Protein AF-A0A346M8Q1-F1 (afdb_monomer_lite)

Organism: Crossoptilon crossoptilon (NCBI:txid30408)

Sequence (273 aa):
QASFVGHPPGCAYPKLNFVEDSKVVLGDSKEGAFAYVHHLTLYDLEARGFVRPFCMAYISADEHKIMQQFQELSAEFSKASECLKTGNRKAFASELEKKLKDLDYTRTVLHNETEIQKKANDKGYYTTQAIEKANELASVEKSIIEHQDLLKQIRSYPYRKLKESDFHPYEPECALDQGGTGSAQDLAASDPAEPGEMHLYSRLPSYTPKLIKAKPAKCFDKKLKTLEELCDIYFFTQTLDQLHHIERTFRGDVCYLLTNQISRALLKQQNVT

Structure (mmCIF, N/CA/C/O backbone):
data_AF-A0A346M8Q1-F1
#
_entry.id   AF-A0A346M8Q1-F1
#
loop_
_atom_site.group_PDB
_atom_site.id
_atom_site.type_symbol
_atom_site.label_atom_id
_atom_site.label_alt_id
_atom_site.label_comp_id
_atom_site.label_asym_id
_atom_site.label_entity_id
_atom_site.label_seq_id
_atom_site.pdbx_PDB_ins_code
_atom_site.Cartn_x
_atom_site.Cartn_y
_atom_site.Cartn_z
_atom_site.occupancy
_atom_site.B_iso_or_equiv
_atom_site.auth_seq_id
_atom_site.auth_comp_id
_atom_site.auth_asym_id
_atom_site.auth_atom_id
_atom_site.pdbx_PDB_model_num
ATOM 1 N N . GLN A 1 1 ? -11.544 14.027 -4.123 1.00 29.22 1 GLN A N 1
ATOM 2 C CA . GLN A 1 1 ? -11.227 14.539 -5.474 1.00 29.22 1 GLN A CA 1
ATOM 3 C C . GLN A 1 1 ? -9.739 14.859 -5.498 1.00 29.22 1 GLN A C 1
ATOM 5 O O . GLN A 1 1 ? -9.321 15.751 -4.776 1.00 29.22 1 GLN A O 1
ATOM 10 N N . ALA A 1 2 ? -8.921 14.073 -6.203 1.00 28.52 2 ALA A N 1
ATOM 11 C CA . ALA A 1 2 ? -7.486 14.343 -6.291 1.00 28.52 2 ALA A CA 1
ATOM 12 C C . ALA A 1 2 ? -7.262 15.501 -7.274 1.00 28.52 2 ALA A C 1
ATOM 14 O O . ALA A 1 2 ? -7.575 15.378 -8.458 1.00 28.52 2 ALA A O 1
ATOM 15 N N . SER A 1 3 ? -6.791 16.640 -6.773 1.00 31.81 3 SER A N 1
ATOM 16 C CA . SER A 1 3 ? -6.420 17.793 -7.586 1.00 31.81 3 SER A CA 1
ATOM 17 C C . SER A 1 3 ? -5.050 17.551 -8.228 1.00 31.81 3 SER A C 1
ATOM 19 O O . SER A 1 3 ? -4.048 17.329 -7.551 1.00 31.81 3 SER A O 1
ATOM 21 N N . PHE A 1 4 ? -5.012 17.575 -9.559 1.00 39.78 4 PHE A N 1
ATOM 22 C CA . PHE A 1 4 ? -3.776 17.604 -10.337 1.00 39.78 4 PHE A CA 1
ATOM 23 C C . PHE A 1 4 ? -3.236 19.037 -10.329 1.00 39.78 4 PHE A C 1
ATOM 25 O O . PHE A 1 4 ? -3.801 19.912 -10.980 1.00 39.78 4 PHE A O 1
ATOM 32 N N . VAL A 1 5 ? -2.160 19.292 -9.585 1.00 42.62 5 VAL A N 1
ATOM 33 C CA . VAL A 1 5 ? -1.430 20.567 -9.646 1.00 42.62 5 VAL A CA 1
ATOM 34 C C . VAL A 1 5 ? -0.294 20.432 -10.666 1.00 42.62 5 VAL A C 1
ATOM 36 O O . VAL A 1 5 ? 0.433 19.437 -10.675 1.00 42.62 5 VAL A O 1
ATOM 39 N N . GLY A 1 6 ? -0.200 21.416 -11.565 1.00 37.59 6 GLY A N 1
ATOM 40 C CA . GLY A 1 6 ? 0.749 21.478 -12.679 1.00 37.59 6 GLY A CA 1
ATOM 41 C C . GLY A 1 6 ? 2.221 21.399 -12.263 1.00 37.59 6 GLY A C 1
ATOM 42 O O . GLY A 1 6 ? 2.591 21.664 -11.122 1.00 37.59 6 GLY A O 1
ATOM 43 N N . HIS A 1 7 ? 3.047 20.964 -13.214 1.00 47.75 7 HIS A N 1
ATOM 44 C CA . HIS A 1 7 ? 4.415 20.497 -12.996 1.00 47.75 7 HIS A CA 1
ATOM 45 C C . HIS A 1 7 ? 5.441 21.641 -13.067 1.00 47.75 7 HIS A C 1
ATOM 47 O O . HIS A 1 7 ? 5.336 22.486 -13.957 1.00 47.75 7 HIS A O 1
ATOM 53 N N . PRO A 1 8 ? 6.477 21.653 -12.211 1.00 39.75 8 PRO A N 1
ATOM 54 C CA . PRO A 1 8 ? 7.693 22.404 -12.489 1.00 39.75 8 PRO A CA 1
ATOM 55 C C . PRO A 1 8 ? 8.512 21.702 -13.595 1.00 39.75 8 PRO A C 1
ATOM 57 O O . PRO A 1 8 ? 8.529 20.468 -13.656 1.00 39.75 8 PRO A O 1
ATOM 60 N N . PRO A 1 9 ? 9.202 22.452 -14.474 1.00 37.69 9 PRO A N 1
ATOM 61 C CA . PRO A 1 9 ? 10.055 21.869 -15.505 1.00 37.69 9 PRO A CA 1
ATOM 62 C C . PRO A 1 9 ? 11.203 21.081 -14.853 1.00 37.69 9 PRO A C 1
ATOM 64 O O . PRO A 1 9 ? 11.975 21.638 -14.077 1.00 37.69 9 PRO A O 1
ATOM 67 N N . GLY A 1 10 ? 11.289 19.779 -15.151 1.00 49.78 10 GLY A N 1
ATOM 68 C CA . GLY A 1 10 ? 12.355 18.890 -14.667 1.00 49.78 10 GLY A CA 1
ATOM 69 C C . GLY A 1 10 ? 11.904 17.632 -13.913 1.00 49.78 10 GLY A C 1
ATOM 70 O O . GLY A 1 10 ? 12.760 16.830 -13.562 1.00 49.78 10 GLY A O 1
ATOM 71 N N . CYS A 1 11 ? 10.602 17.424 -13.675 1.00 46.19 11 CYS A N 1
ATOM 72 C CA . CYS A 1 11 ? 10.083 16.186 -13.075 1.00 46.19 11 CYS A CA 1
ATOM 73 C C . CYS A 1 11 ? 9.111 15.495 -14.040 1.00 46.19 11 CYS A C 1
ATOM 75 O O . CYS A 1 11 ? 8.110 16.089 -14.443 1.00 46.19 11 CYS A O 1
ATOM 77 N N . ALA A 1 12 ? 9.427 14.262 -14.446 1.00 55.94 12 ALA A N 1
ATOM 78 C CA . ALA A 1 12 ? 8.679 13.547 -15.484 1.00 55.94 12 ALA A CA 1
ATOM 79 C C . ALA A 1 12 ? 7.367 12.914 -14.972 1.00 55.94 12 ALA A C 1
ATOM 81 O O . ALA A 1 12 ? 6.505 12.578 -15.782 1.00 55.94 12 ALA A O 1
ATOM 82 N N . TYR A 1 13 ? 7.185 12.796 -13.647 1.00 55.25 13 TYR A N 1
ATOM 83 C CA . TYR A 1 13 ? 5.960 12.296 -13.008 1.00 55.25 13 TYR A CA 1
ATOM 84 C C . TYR A 1 13 ? 5.373 13.291 -11.997 1.00 55.25 13 TYR A C 1
ATOM 86 O O . TYR A 1 13 ? 6.129 13.969 -11.295 1.00 55.25 13 TYR A O 1
ATOM 94 N N . PRO A 1 14 ? 4.033 13.336 -11.832 1.00 60.72 14 PRO A N 1
ATOM 95 C CA . PRO A 1 14 ? 3.418 14.003 -10.693 1.00 60.72 14 PRO A CA 1
ATOM 96 C C . PRO A 1 14 ? 4.002 13.447 -9.393 1.00 60.72 14 PRO A C 1
ATOM 98 O O . PRO A 1 14 ? 4.104 12.231 -9.218 1.00 60.72 14 PRO A O 1
ATOM 101 N N . LYS A 1 15 ? 4.372 14.341 -8.474 1.00 67.19 15 LYS A N 1
ATOM 102 C CA . LYS A 1 15 ? 4.825 13.970 -7.133 1.00 67.19 15 LYS A CA 1
ATOM 103 C C . LYS A 1 15 ? 3.774 13.071 -6.476 1.00 67.19 15 LYS A C 1
ATOM 105 O O . LYS A 1 15 ? 2.602 13.446 -6.412 1.00 67.19 15 LYS A O 1
ATOM 110 N N . LEU A 1 16 ? 4.186 11.906 -5.978 1.00 69.06 16 LEU A N 1
ATOM 111 C CA . LEU A 1 16 ? 3.332 11.060 -5.158 1.00 69.06 16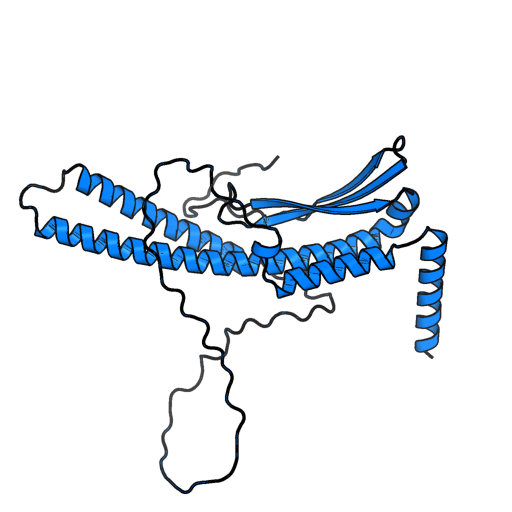 LEU A CA 1
ATOM 112 C C . LEU A 1 16 ? 2.896 11.862 -3.931 1.00 69.06 16 LEU A C 1
ATOM 114 O O . LEU A 1 16 ? 3.713 12.263 -3.098 1.00 69.06 16 LEU A O 1
ATOM 118 N N . ASN A 1 17 ? 1.592 12.098 -3.829 1.00 65.38 17 ASN A N 1
ATOM 119 C CA . ASN A 1 17 ? 1.003 12.665 -2.631 1.00 65.38 17 ASN A CA 1
ATOM 120 C C . ASN A 1 17 ? 0.828 11.535 -1.623 1.00 65.38 17 ASN A C 1
ATOM 122 O O . ASN A 1 17 ? -0.055 10.690 -1.761 1.00 65.38 17 ASN A O 1
ATOM 126 N N . PHE A 1 18 ? 1.691 11.521 -0.614 1.00 71.25 18 PHE A N 1
ATOM 127 C CA . PHE A 1 18 ? 1.527 10.664 0.551 1.00 71.25 18 PHE A CA 1
ATOM 128 C C . PHE A 1 18 ? 0.422 11.257 1.425 1.00 71.25 18 PHE A C 1
ATOM 130 O O . PHE A 1 18 ? 0.678 12.071 2.311 1.00 71.25 18 PHE A O 1
ATOM 137 N N . VAL A 1 19 ? -0.819 10.923 1.085 1.00 72.56 19 VAL A N 1
ATOM 138 C CA . VAL A 1 19 ? -2.010 11.370 1.807 1.00 72.56 19 VAL A CA 1
ATOM 139 C C . VAL A 1 19 ? -2.130 10.555 3.093 1.00 72.56 19 VAL A C 1
ATOM 141 O O . VAL A 1 19 ? -1.883 9.349 3.082 1.00 72.56 19 VAL A O 1
ATOM 144 N N . GLU A 1 20 ? -2.469 11.215 4.201 1.00 80.38 20 GLU A N 1
ATOM 145 C CA . GLU A 1 20 ? -2.800 10.505 5.436 1.00 80.38 20 GLU A CA 1
ATOM 146 C C . GLU A 1 20 ? -4.076 9.677 5.254 1.00 80.38 20 GLU A C 1
ATOM 148 O O . GLU A 1 20 ? -4.993 10.040 4.514 1.00 80.38 20 GLU A O 1
ATOM 153 N N . ASP A 1 21 ? -4.122 8.545 5.943 1.00 91.69 21 ASP A N 1
ATOM 154 C CA . ASP A 1 21 ? -5.255 7.638 5.869 1.00 91.69 21 ASP A CA 1
ATOM 155 C C . ASP A 1 21 ? -6.535 8.316 6.382 1.00 91.69 21 ASP A C 1
ATOM 157 O O . ASP A 1 21 ? -6.521 9.111 7.325 1.00 91.69 21 ASP A O 1
ATOM 161 N N . SER A 1 22 ? -7.668 7.995 5.758 1.00 94.25 22 SER A N 1
ATOM 162 C CA . SER A 1 22 ? -8.966 8.568 6.123 1.00 94.25 22 SER A CA 1
ATOM 163 C C . SER A 1 22 ? -9.743 7.607 7.012 1.00 94.25 22 SER A C 1
ATOM 165 O O . SER A 1 22 ? -9.949 6.444 6.663 1.00 94.25 22 SER A O 1
ATOM 167 N N . LYS A 1 23 ? -10.210 8.100 8.157 1.00 95.94 23 LYS A N 1
ATOM 168 C CA . LYS A 1 23 ? -10.900 7.306 9.178 1.00 95.94 23 LYS A CA 1
ATOM 169 C C . LYS A 1 23 ? -12.326 7.806 9.325 1.00 95.94 23 LYS A C 1
ATOM 171 O O . LYS A 1 23 ? -12.531 9.003 9.512 1.00 95.94 23 LYS A O 1
ATOM 176 N N . VAL A 1 24 ? -13.295 6.906 9.246 1.00 96.06 24 VAL A N 1
ATOM 177 C CA . VAL A 1 24 ? -14.718 7.242 9.366 1.00 96.06 24 VAL A CA 1
ATOM 178 C C . VAL A 1 24 ? -15.437 6.194 10.199 1.00 96.06 24 VAL A C 1
ATOM 180 O O . VAL A 1 24 ? -15.042 5.030 10.213 1.00 96.06 24 VAL A O 1
ATOM 183 N N . VAL A 1 25 ? -16.499 6.609 10.882 1.00 95.81 25 VAL A N 1
ATOM 184 C CA . VAL A 1 25 ? -17.465 5.688 11.480 1.00 95.81 25 VAL A CA 1
ATOM 185 C C . VAL A 1 25 ? -18.743 5.784 10.662 1.00 95.81 25 VAL A C 1
ATOM 187 O O . VAL A 1 25 ? -19.244 6.879 10.412 1.00 95.81 25 VAL A O 1
ATOM 190 N N . LEU A 1 26 ? -19.215 4.639 10.191 1.00 95.00 26 LEU A N 1
ATOM 191 C CA . LEU A 1 26 ? -20.438 4.477 9.419 1.00 95.00 26 LEU A CA 1
ATOM 192 C C . LEU A 1 26 ? -21.419 3.664 10.258 1.00 95.00 26 LEU A C 1
ATOM 194 O O . LEU A 1 26 ? -21.004 2.825 11.054 1.00 95.00 26 LEU A O 1
ATOM 198 N N . GLY A 1 27 ? -22.712 3.886 10.077 1.00 93.62 27 GLY A N 1
ATOM 199 C CA . GLY A 1 27 ? -23.727 3.134 10.795 1.00 93.62 27 GLY A CA 1
ATOM 200 C C . GLY A 1 27 ? -25.028 3.084 10.027 1.00 93.62 27 GLY A C 1
ATOM 201 O O . GLY A 1 27 ? -25.450 4.094 9.462 1.00 93.62 27 GLY A O 1
ATOM 202 N N . ASP A 1 28 ? -25.657 1.916 10.035 1.00 92.94 28 ASP A N 1
ATOM 203 C CA . ASP A 1 28 ? -27.051 1.748 9.660 1.00 92.94 28 ASP A CA 1
ATOM 204 C C . ASP A 1 28 ? -27.838 1.300 10.894 1.00 92.94 28 ASP A C 1
ATOM 206 O O . ASP A 1 28 ? -27.749 0.157 11.351 1.00 92.94 28 ASP A O 1
ATOM 210 N N . SER A 1 29 ? -28.618 2.228 11.449 1.00 87.44 29 SER A N 1
ATOM 211 C CA . SER A 1 29 ? -29.446 1.975 12.627 1.00 87.44 29 SER A CA 1
ATOM 212 C C . SER A 1 29 ? -30.598 1.008 12.354 1.00 87.44 29 SER A C 1
ATOM 214 O O . SER A 1 29 ? -31.104 0.403 13.297 1.00 87.44 29 SER A O 1
ATOM 216 N N . LYS A 1 30 ? -31.011 0.825 11.092 1.00 90.25 30 LYS A N 1
ATOM 217 C CA . LYS A 1 30 ? -32.046 -0.149 10.717 1.00 90.25 30 LYS A CA 1
ATOM 218 C C . LYS A 1 30 ? -31.490 -1.565 10.681 1.00 90.25 30 LYS A C 1
ATOM 220 O O . LYS A 1 30 ? -32.186 -2.493 11.077 1.00 90.25 30 LYS A O 1
ATOM 225 N N . GLU A 1 31 ? -30.255 -1.717 10.214 1.00 90.19 31 GLU A N 1
ATOM 226 C CA . GLU A 1 31 ? -29.560 -3.010 10.177 1.00 90.19 31 GLU A CA 1
ATOM 227 C C . GLU A 1 31 ? -28.866 -3.342 11.505 1.00 90.19 31 GLU A C 1
ATOM 229 O O . GLU A 1 31 ? -28.418 -4.470 11.703 1.00 90.19 31 GLU A O 1
ATOM 234 N N . GLY A 1 32 ? -28.795 -2.377 12.431 1.00 91.12 32 GLY A N 1
ATOM 235 C CA . GLY A 1 32 ? -28.097 -2.538 13.703 1.00 91.12 32 GLY A CA 1
ATOM 236 C C . GLY A 1 32 ? -26.612 -2.817 13.491 1.00 91.12 32 GLY A C 1
ATOM 237 O O . GLY A 1 32 ? -26.038 -3.627 14.211 1.00 91.12 32 GLY A O 1
ATOM 238 N N . ALA A 1 33 ? -26.009 -2.203 12.470 1.00 94.44 33 ALA A N 1
ATOM 239 C CA . ALA A 1 33 ? -24.633 -2.447 12.066 1.00 94.44 33 ALA A CA 1
ATOM 240 C C . ALA A 1 33 ? -23.855 -1.131 12.013 1.00 94.44 33 ALA A C 1
ATOM 242 O O . ALA A 1 33 ? -24.154 -0.235 11.224 1.00 94.44 33 ALA A O 1
ATOM 243 N N . PHE A 1 34 ? -22.819 -1.036 12.839 1.00 95.75 34 PHE A N 1
ATOM 244 C CA . PHE A 1 34 ? -21.929 0.113 12.933 1.00 95.75 34 PHE A CA 1
ATOM 245 C C . PHE A 1 34 ? -20.507 -0.329 12.610 1.00 95.75 34 PHE A C 1
ATOM 247 O O . PHE A 1 34 ? -20.062 -1.394 13.037 1.00 95.75 34 PHE A O 1
ATOM 254 N N . ALA A 1 35 ? -19.782 0.476 11.844 1.00 96.69 35 ALA A N 1
ATOM 255 C CA . ALA A 1 35 ? -18.464 0.140 11.343 1.00 96.69 35 ALA A CA 1
ATOM 256 C C . ALA A 1 35 ? -17.490 1.303 11.515 1.00 96.69 35 ALA A C 1
ATOM 258 O O . ALA A 1 35 ? -17.710 2.402 11.012 1.00 96.69 35 ALA A O 1
ATOM 259 N N . TYR A 1 36 ? -16.360 1.036 12.157 1.00 97.44 36 TYR A N 1
ATOM 260 C CA . TYR A 1 36 ? -15.170 1.863 12.014 1.00 97.44 36 TYR A CA 1
ATOM 261 C C . TYR A 1 36 ? -14.442 1.435 10.740 1.00 97.44 36 TYR A C 1
ATOM 263 O O . TYR A 1 36 ? -14.123 0.256 10.591 1.00 97.44 36 TYR A O 1
ATOM 271 N N . VAL A 1 37 ? -14.167 2.371 9.833 1.00 97.88 37 VAL A N 1
ATOM 272 C CA . VAL A 1 37 ? -13.494 2.107 8.556 1.00 97.88 37 VAL A CA 1
ATOM 273 C C . VAL A 1 37 ? -12.248 2.973 8.429 1.00 97.88 37 VAL A C 1
ATOM 275 O O . VAL A 1 37 ? -12.302 4.203 8.512 1.00 97.88 37 VAL A O 1
ATOM 278 N N . HIS A 1 38 ? -11.122 2.317 8.172 1.00 97.69 38 HIS A N 1
ATOM 279 C CA . HIS A 1 38 ? -9.824 2.934 7.952 1.00 97.69 38 HIS A CA 1
ATOM 280 C C . HIS A 1 38 ? -9.423 2.759 6.486 1.00 97.69 38 HIS A C 1
ATOM 282 O O . HIS A 1 38 ? -9.091 1.656 6.053 1.00 97.69 38 HIS A O 1
ATOM 288 N N . HIS A 1 39 ? -9.466 3.846 5.719 1.00 96.62 39 HIS A N 1
ATOM 289 C CA . HIS A 1 39 ? -9.100 3.879 4.307 1.00 96.62 39 HIS A CA 1
ATOM 290 C C . HIS A 1 39 ? -7.620 4.195 4.149 1.00 96.62 39 HIS A C 1
ATOM 292 O O . HIS A 1 39 ? -7.154 5.226 4.632 1.00 96.62 39 HIS A O 1
ATOM 298 N N . LEU A 1 40 ? -6.915 3.348 3.411 1.00 95.00 40 LEU A N 1
ATOM 299 C CA . LEU A 1 40 ? -5.497 3.485 3.120 1.00 95.00 40 LEU A CA 1
ATOM 300 C C . LEU A 1 40 ? -5.230 3.267 1.630 1.00 95.00 40 LEU A C 1
ATOM 302 O O . LEU A 1 40 ? -6.063 2.750 0.883 1.00 95.00 40 LEU A O 1
ATOM 306 N N . THR A 1 41 ? -4.044 3.666 1.192 1.00 93.88 41 THR A N 1
ATOM 307 C CA . THR A 1 41 ? -3.599 3.507 -0.192 1.00 93.88 41 THR A CA 1
ATOM 308 C C . THR A 1 41 ? -2.325 2.679 -0.250 1.00 93.88 41 THR A C 1
ATOM 310 O O . THR A 1 41 ? -1.379 2.952 0.486 1.00 93.88 41 THR A O 1
ATOM 313 N N . LEU A 1 42 ? -2.297 1.699 -1.156 1.00 94.50 42 LEU A N 1
ATOM 314 C CA . LEU A 1 42 ? -1.128 0.875 -1.459 1.00 94.50 42 LEU A CA 1
ATOM 315 C C . LEU A 1 42 ? -0.688 1.076 -2.913 1.00 94.50 42 LEU A C 1
ATOM 317 O O . LEU A 1 42 ? -1.490 1.457 -3.771 1.00 94.50 42 LEU A O 1
ATOM 321 N N . TYR A 1 43 ? 0.583 0.804 -3.189 1.00 93.62 43 TYR A N 1
ATOM 322 C CA . TYR A 1 43 ? 1.197 0.951 -4.501 1.00 93.62 43 TYR A CA 1
ATOM 323 C C . TYR A 1 43 ? 1.254 -0.368 -5.271 1.00 93.62 43 TYR A C 1
ATOM 325 O O . TYR A 1 43 ? 1.561 -1.419 -4.708 1.00 93.62 43 TYR A O 1
ATOM 333 N N . ASP A 1 44 ? 0.982 -0.303 -6.572 1.00 93.31 44 ASP A N 1
ATOM 334 C CA . ASP A 1 44 ? 0.970 -1.454 -7.478 1.00 93.31 44 ASP A CA 1
ATOM 335 C C . ASP A 1 44 ? 1.372 -1.012 -8.888 1.00 93.31 44 ASP A C 1
ATOM 337 O O . ASP A 1 44 ? 0.690 -0.180 -9.481 1.00 93.31 44 ASP A O 1
ATOM 341 N N . LEU A 1 45 ? 2.451 -1.574 -9.445 1.00 90.94 45 LEU A N 1
ATOM 342 C CA . LEU A 1 45 ? 2.934 -1.221 -10.788 1.00 90.94 45 LEU A CA 1
ATOM 343 C C . LEU A 1 45 ? 1.901 -1.472 -11.890 1.00 90.94 45 LEU A C 1
ATOM 345 O O . LEU A 1 45 ? 1.966 -0.831 -12.938 1.00 90.94 45 LEU A O 1
ATOM 349 N N . GLU A 1 46 ? 0.963 -2.390 -11.662 1.00 89.44 46 GLU A N 1
ATOM 350 C CA . GLU A 1 46 ? -0.062 -2.749 -12.639 1.00 89.44 46 GLU A CA 1
ATOM 351 C C . GLU A 1 46 ? -1.361 -1.956 -12.470 1.00 89.44 46 GLU A C 1
ATOM 353 O O . GLU A 1 46 ? -2.226 -1.975 -13.349 1.00 89.44 46 GLU A O 1
ATOM 358 N N . ALA A 1 47 ? -1.498 -1.203 -11.376 1.00 89.25 47 ALA A N 1
ATOM 359 C CA . ALA A 1 47 ? -2.641 -0.332 -11.169 1.00 89.25 47 ALA A CA 1
ATOM 360 C C . ALA A 1 47 ? -2.502 0.981 -11.942 1.00 89.25 47 ALA A C 1
ATOM 362 O O . ALA A 1 47 ? -1.422 1.558 -12.099 1.00 89.25 47 ALA A O 1
ATOM 363 N N . ARG A 1 48 ? -3.644 1.519 -12.375 1.00 85.38 48 ARG A N 1
ATOM 364 C CA . ARG A 1 48 ? -3.697 2.840 -13.001 1.00 85.38 48 ARG A CA 1
ATOM 365 C C . ARG A 1 48 ? -3.190 3.899 -12.018 1.00 85.38 48 ARG A C 1
ATOM 367 O O . ARG A 1 48 ? -3.758 4.073 -10.947 1.00 85.38 48 ARG A O 1
ATOM 374 N N . GLY A 1 49 ? -2.152 4.634 -12.414 1.00 85.44 49 GLY A N 1
ATOM 375 C CA . GLY A 1 49 ? -1.532 5.650 -11.557 1.00 85.44 49 GLY A CA 1
ATOM 376 C C . GLY A 1 49 ? -0.743 5.069 -10.381 1.00 85.44 49 GLY A C 1
ATOM 377 O O . GLY A 1 49 ? -0.477 5.792 -9.428 1.00 85.44 49 GLY A O 1
ATOM 378 N N . PHE A 1 50 ? -0.394 3.781 -10.443 1.00 90.06 50 PHE A N 1
ATOM 379 C CA . PHE A 1 50 ? 0.376 3.043 -9.442 1.00 90.06 50 PHE A CA 1
ATOM 380 C C . PHE A 1 50 ? -0.259 2.940 -8.056 1.00 90.06 50 PHE A C 1
ATOM 382 O O . PHE A 1 50 ? 0.428 2.606 -7.098 1.00 90.06 50 PHE A O 1
ATOM 389 N N . VAL A 1 51 ? -1.551 3.240 -7.932 1.00 91.06 51 VAL A N 1
ATOM 390 C CA . VAL A 1 51 ? -2.233 3.456 -6.654 1.00 91.06 51 VAL A CA 1
ATOM 391 C C . VAL A 1 51 ? -3.498 2.608 -6.580 1.00 91.06 51 VAL A C 1
ATOM 393 O O . VAL A 1 51 ? -4.295 2.577 -7.519 1.00 91.06 51 VAL A O 1
ATOM 396 N N . ARG A 1 52 ? -3.704 1.942 -5.439 1.00 92.50 52 ARG A N 1
ATOM 397 C CA . ARG A 1 52 ? -4.895 1.143 -5.133 1.00 92.50 52 ARG A CA 1
ATOM 398 C C . ARG A 1 52 ? -5.491 1.531 -3.777 1.00 92.50 52 ARG A C 1
ATOM 400 O O . ARG A 1 52 ? -4.768 1.493 -2.779 1.00 92.50 52 ARG A O 1
ATOM 407 N N . PRO A 1 53 ? -6.792 1.865 -3.718 1.00 93.81 53 PRO A N 1
ATOM 408 C CA . PRO A 1 53 ? -7.483 2.096 -2.458 1.00 93.81 53 PRO A CA 1
ATOM 409 C C . PRO A 1 53 ? -7.811 0.763 -1.776 1.00 93.81 53 PRO A C 1
ATOM 411 O O . PRO A 1 53 ? -8.315 -0.163 -2.413 1.00 93.81 53 PRO A O 1
ATOM 414 N N . PHE A 1 54 ? -7.556 0.691 -0.476 1.00 95.94 54 PHE A N 1
ATOM 415 C CA . PHE A 1 54 ? -7.935 -0.415 0.397 1.00 95.94 54 PHE A CA 1
ATOM 416 C C . PHE A 1 54 ? -8.592 0.132 1.663 1.00 95.94 54 PHE A C 1
ATOM 418 O O . PHE A 1 54 ? -8.428 1.302 2.017 1.00 95.94 54 PHE A O 1
ATOM 425 N N . CYS A 1 55 ? -9.325 -0.721 2.369 1.00 96.75 55 CYS A N 1
ATOM 426 C CA . CYS A 1 55 ? -9.831 -0.394 3.691 1.00 96.75 55 CYS A CA 1
ATOM 427 C C . CYS A 1 55 ? -9.733 -1.588 4.634 1.00 96.75 55 CYS A C 1
ATOM 429 O O .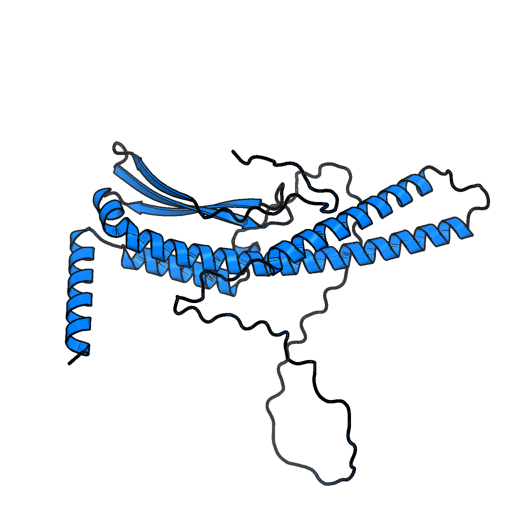 CYS A 1 55 ? -9.848 -2.740 4.217 1.00 96.75 55 CYS A O 1
ATOM 431 N N . MET A 1 56 ? -9.569 -1.286 5.916 1.00 97.00 56 MET A N 1
ATOM 432 C CA . MET A 1 56 ? -9.748 -2.229 7.014 1.00 97.00 56 MET A CA 1
ATOM 433 C C . MET A 1 56 ? -10.934 -1.739 7.842 1.00 97.00 56 MET A C 1
ATOM 435 O O . MET A 1 56 ? -11.077 -0.531 8.045 1.00 97.00 56 MET A O 1
ATOM 439 N N . ALA A 1 57 ? -11.787 -2.650 8.303 1.00 97.00 57 ALA A N 1
ATOM 440 C CA . ALA A 1 57 ? -12.988 -2.285 9.040 1.00 97.00 57 ALA A CA 1
ATOM 441 C C . ALA A 1 57 ? -13.174 -3.137 10.296 1.00 97.00 57 ALA A C 1
ATOM 443 O O . ALA A 1 57 ? -12.845 -4.322 10.310 1.00 97.00 57 ALA A O 1
ATOM 444 N N . TYR A 1 58 ? -13.731 -2.517 11.331 1.00 96.62 58 TYR A N 1
ATOM 445 C CA . TYR A 1 58 ? -14.221 -3.180 12.533 1.00 96.62 58 TYR A CA 1
ATOM 446 C C . TYR A 1 58 ? -15.725 -2.951 12.642 1.00 96.62 58 TYR A C 1
ATOM 448 O O . TYR A 1 58 ? -16.162 -1.802 12.608 1.00 96.62 58 TYR A O 1
ATOM 456 N N . ILE A 1 59 ? -16.501 -4.028 12.769 1.00 94.88 59 ILE A N 1
ATOM 457 C CA . ILE A 1 59 ? -17.968 -3.997 12.735 1.00 94.88 59 ILE A CA 1
ATOM 458 C C . ILE A 1 59 ? -18.519 -4.413 14.104 1.00 94.88 59 ILE A C 1
ATOM 460 O O . ILE A 1 59 ? -18.056 -5.387 14.698 1.00 94.88 59 ILE A O 1
ATOM 464 N N . SER A 1 60 ? -19.510 -3.677 14.600 1.00 94.06 60 SER A N 1
ATOM 465 C CA . SER A 1 60 ? -20.191 -3.890 15.878 1.00 94.06 60 SER A CA 1
ATOM 466 C C . SER A 1 60 ? -21.689 -3.643 15.725 1.00 94.06 60 SER A C 1
ATOM 468 O O . SER A 1 60 ? -22.096 -2.774 14.959 1.00 94.06 60 SER A O 1
ATOM 470 N N . ALA A 1 61 ? -22.506 -4.360 16.498 1.00 93.31 61 ALA A N 1
ATOM 471 C CA . ALA A 1 61 ? -23.936 -4.064 16.608 1.00 93.31 61 ALA A CA 1
ATOM 472 C C . ALA A 1 61 ? -24.246 -2.891 17.560 1.00 93.31 61 ALA A C 1
ATOM 474 O O . ALA A 1 61 ? -25.361 -2.382 17.596 1.00 93.31 61 ALA A O 1
ATOM 475 N N . ASP A 1 62 ? -23.247 -2.463 18.332 1.00 91.94 62 ASP A N 1
ATOM 476 C CA . ASP A 1 62 ? -23.334 -1.365 19.292 1.00 91.94 62 ASP A CA 1
ATOM 477 C C . ASP A 1 62 ? -22.488 -0.177 18.810 1.00 91.94 62 ASP A C 1
ATOM 479 O O . ASP A 1 62 ? -21.259 -0.289 18.694 1.00 91.94 62 ASP A O 1
ATOM 483 N N . GLU A 1 63 ? -23.151 0.950 18.534 1.00 92.62 63 GLU A N 1
ATOM 484 C CA . GLU A 1 63 ? -22.528 2.219 18.145 1.00 92.62 63 GLU A CA 1
ATOM 485 C C . GLU A 1 63 ? -21.686 2.811 19.278 1.00 92.62 63 GLU A C 1
ATOM 487 O O . GLU A 1 63 ? -20.558 3.263 19.058 1.00 92.62 63 GLU A O 1
ATOM 492 N N . HIS A 1 64 ? -22.202 2.778 20.509 1.00 91.38 64 HIS A N 1
ATOM 493 C CA . HIS A 1 64 ? -21.548 3.383 21.666 1.00 91.38 64 HIS A CA 1
ATOM 494 C C . HIS A 1 64 ? -20.212 2.713 21.954 1.00 91.38 64 HIS A C 1
ATOM 496 O O . HIS A 1 64 ? -19.251 3.397 22.306 1.00 91.38 64 HIS A O 1
ATOM 502 N N . LYS A 1 65 ? -20.117 1.402 21.724 1.00 93.12 65 LYS A N 1
ATOM 503 C CA . LYS A 1 65 ? -18.859 0.658 21.806 1.00 93.12 65 LYS A CA 1
ATOM 504 C C . LYS A 1 65 ? -17.781 1.233 20.887 1.00 93.12 65 LYS A C 1
ATOM 506 O O . LYS A 1 65 ? -16.653 1.445 21.332 1.00 93.12 65 LYS A O 1
ATOM 511 N N . ILE A 1 66 ? -18.116 1.490 19.620 1.00 93.50 66 ILE A N 1
ATOM 512 C CA . ILE A 1 66 ? -17.165 2.051 18.649 1.00 93.50 66 ILE A CA 1
ATOM 513 C C . ILE A 1 66 ? -16.775 3.470 19.059 1.00 93.50 66 ILE A C 1
ATOM 515 O O . ILE A 1 66 ? -15.594 3.806 19.028 1.00 93.50 66 ILE A O 1
ATOM 519 N N . MET A 1 67 ? -17.742 4.287 19.482 1.00 92.50 67 MET A N 1
ATOM 520 C CA . MET A 1 67 ? -17.485 5.677 19.863 1.00 92.50 67 MET A CA 1
ATOM 521 C C . MET A 1 67 ? -16.612 5.789 21.118 1.00 92.50 67 MET A C 1
ATOM 523 O O . MET A 1 67 ? -15.668 6.576 21.133 1.00 92.50 67 MET A O 1
ATOM 527 N N . GLN A 1 68 ? -16.875 4.983 22.152 1.00 91.81 68 GLN A N 1
ATOM 528 C CA . GLN A 1 68 ? -16.092 4.993 23.394 1.00 91.81 68 GLN A CA 1
ATOM 529 C C . GLN A 1 68 ? -14.650 4.537 23.172 1.00 91.81 68 GLN A C 1
ATOM 531 O O . GLN A 1 68 ? -13.729 5.123 23.735 1.00 91.81 68 GLN A O 1
ATOM 536 N N . GLN A 1 69 ? -14.447 3.526 22.326 1.00 91.69 69 GLN A N 1
ATOM 537 C CA . GLN A 1 69 ? -13.122 2.966 22.060 1.00 91.69 69 GLN A CA 1
ATOM 538 C C . GLN A 1 69 ? -12.437 3.568 20.830 1.00 91.69 69 GLN A C 1
ATOM 540 O O . GLN A 1 69 ? -11.374 3.096 20.427 1.00 91.69 69 GLN A O 1
ATOM 545 N N . PHE A 1 70 ? -13.007 4.621 20.232 1.00 93.44 70 PHE A N 1
ATOM 546 C CA . PHE A 1 70 ? -12.542 5.177 18.961 1.00 93.44 70 PHE A CA 1
ATOM 547 C C . PHE A 1 70 ? -11.053 5.523 18.978 1.00 93.44 70 PHE A C 1
ATOM 549 O O . PHE A 1 70 ? -10.352 5.249 18.008 1.00 93.44 70 PHE A O 1
ATOM 556 N N . GLN A 1 71 ? -10.556 6.114 20.068 1.00 93.31 71 GLN A N 1
ATOM 557 C CA . GLN A 1 71 ? -9.152 6.511 20.171 1.00 93.31 71 GLN A CA 1
ATOM 558 C C . GLN A 1 71 ? -8.210 5.301 20.146 1.00 93.31 71 GLN A C 1
ATOM 560 O O . GLN A 1 71 ? -7.269 5.288 19.353 1.00 93.31 71 GLN A O 1
ATOM 565 N N . GLU A 1 72 ? -8.488 4.276 20.957 1.00 92.94 72 GLU A N 1
ATOM 566 C CA . GLU A 1 72 ? -7.673 3.056 21.031 1.00 92.94 72 GLU A CA 1
ATOM 567 C C . GLU A 1 72 ? -7.765 2.268 19.716 1.00 92.94 72 GLU A C 1
ATOM 569 O O . GLU A 1 72 ? -6.746 1.927 19.118 1.00 92.94 72 GLU A O 1
ATOM 574 N N . LEU A 1 73 ? -8.979 2.092 19.186 1.00 94.19 73 LEU A N 1
ATOM 575 C CA . LEU A 1 73 ? -9.227 1.441 17.900 1.00 94.19 73 LEU A CA 1
ATOM 576 C C . LEU A 1 73 ? -8.475 2.145 16.760 1.00 94.19 73 LEU A C 1
ATOM 578 O O . LEU A 1 73 ? -7.793 1.509 15.959 1.00 94.19 73 LEU A O 1
ATOM 582 N N . SER A 1 74 ? -8.556 3.475 16.711 1.00 95.44 74 SER A N 1
ATOM 583 C CA . SER A 1 74 ? -7.887 4.307 15.711 1.00 95.44 74 SER A CA 1
ATOM 584 C C . SER A 1 74 ? -6.367 4.223 15.798 1.00 95.44 74 SER A C 1
ATOM 586 O O . SER A 1 74 ? -5.705 4.230 14.755 1.00 95.44 74 SER A O 1
ATOM 588 N N . ALA A 1 75 ? -5.813 4.139 17.009 1.00 94.50 75 ALA A N 1
ATOM 589 C CA . ALA A 1 75 ? -4.382 3.982 17.231 1.00 94.50 75 ALA A CA 1
ATOM 590 C C . ALA A 1 75 ? -3.894 2.604 16.759 1.00 94.50 75 ALA A C 1
ATOM 592 O O . ALA A 1 75 ? -2.938 2.524 15.985 1.00 94.50 75 ALA A O 1
ATOM 593 N N . GLU A 1 76 ? -4.583 1.529 17.141 1.00 95.50 76 GLU A N 1
ATOM 594 C CA . GLU A 1 76 ? -4.194 0.166 16.772 1.00 95.50 76 GLU A CA 1
ATOM 595 C C . GLU A 1 76 ? -4.346 -0.097 15.265 1.00 95.50 76 GLU A C 1
ATOM 597 O O . GLU A 1 76 ? -3.434 -0.634 14.631 1.00 95.50 76 GLU A O 1
ATOM 602 N N . PHE A 1 77 ? -5.439 0.355 14.640 1.00 96.81 77 PHE A N 1
ATOM 603 C CA . PHE A 1 77 ? -5.577 0.278 13.181 1.00 96.81 77 PHE A CA 1
ATOM 604 C C . PHE A 1 77 ? -4.528 1.133 12.458 1.00 96.81 77 PHE A C 1
ATOM 606 O O . PHE A 1 77 ? -4.079 0.757 11.376 1.00 96.81 77 PHE A O 1
ATOM 613 N N . SER A 1 78 ? -4.107 2.266 13.034 1.00 95.06 78 SER A N 1
ATOM 614 C CA . SER A 1 78 ? -2.992 3.046 12.487 1.00 95.06 78 SER A CA 1
ATOM 615 C C . SER A 1 78 ? -1.683 2.262 12.498 1.00 95.06 78 SER A C 1
ATOM 617 O O . SER A 1 78 ? -0.994 2.261 11.478 1.00 95.06 78 SER A O 1
ATOM 619 N N . LYS A 1 79 ? -1.372 1.529 13.573 1.00 94.19 79 LYS A N 1
ATOM 620 C CA . LYS A 1 79 ? -0.196 0.641 13.613 1.00 94.19 79 LYS A CA 1
ATOM 621 C C . LYS A 1 79 ? -0.257 -0.416 12.508 1.00 94.19 79 LYS A C 1
ATOM 623 O O . LYS A 1 79 ? 0.702 -0.559 11.751 1.00 94.19 79 LYS A O 1
ATOM 628 N N . ALA A 1 80 ? -1.404 -1.082 12.355 1.00 96.12 80 ALA A N 1
ATOM 629 C CA . ALA A 1 80 ? -1.620 -2.063 11.288 1.00 96.12 80 ALA A CA 1
ATOM 630 C C . ALA A 1 80 ? -1.434 -1.441 9.890 1.00 96.12 80 ALA A C 1
ATOM 632 O O . ALA A 1 80 ? -0.703 -1.976 9.059 1.00 96.12 80 ALA A O 1
ATOM 633 N N . SER A 1 81 ? -2.035 -0.272 9.641 1.00 95.69 81 SER A N 1
ATOM 634 C CA . SER A 1 81 ? -1.940 0.420 8.349 1.00 95.69 81 SER A CA 1
ATOM 635 C C . SER A 1 81 ? -0.507 0.842 8.008 1.00 95.69 81 SER A C 1
ATOM 637 O O . SER A 1 81 ? -0.080 0.697 6.864 1.00 95.69 81 SER A O 1
ATOM 639 N N . GLU A 1 82 ? 0.267 1.331 8.981 1.00 92.94 82 GLU A N 1
ATOM 640 C CA . GLU A 1 82 ? 1.657 1.739 8.764 1.00 92.94 82 GLU A CA 1
ATOM 641 C C . GLU A 1 82 ? 2.578 0.539 8.534 1.00 92.94 82 GLU A C 1
ATOM 643 O O . GLU A 1 82 ? 3.456 0.606 7.667 1.00 92.94 82 GLU A O 1
ATOM 648 N N . CYS A 1 83 ? 2.354 -0.569 9.249 1.00 93.75 83 CYS A N 1
ATOM 649 C CA . CYS A 1 83 ? 3.047 -1.836 9.011 1.00 93.75 83 CYS A CA 1
ATOM 650 C C . CYS A 1 83 ? 2.816 -2.308 7.566 1.00 93.75 83 CYS A C 1
ATOM 652 O O . CYS A 1 83 ? 3.772 -2.500 6.807 1.00 93.75 83 CYS A O 1
ATOM 654 N N . LEU A 1 84 ? 1.553 -2.357 7.138 1.00 95.62 84 LEU A N 1
ATOM 655 C CA . LEU A 1 84 ? 1.169 -2.781 5.794 1.00 95.62 84 LEU A CA 1
ATOM 656 C C . LEU A 1 84 ? 1.732 -1.861 4.704 1.00 95.62 84 LEU A C 1
ATOM 658 O O . LEU A 1 84 ? 2.332 -2.333 3.738 1.00 95.62 84 LEU A O 1
ATOM 662 N N . LYS A 1 85 ? 1.611 -0.536 4.872 1.00 94.06 85 LYS A N 1
ATOM 663 C CA . LYS A 1 85 ? 2.189 0.453 3.946 1.00 94.06 85 LYS A CA 1
ATOM 664 C C . LYS A 1 85 ? 3.708 0.329 3.867 1.00 94.06 85 LYS A C 1
ATOM 666 O O . LYS A 1 85 ? 4.280 0.532 2.799 1.00 94.06 85 LYS A O 1
ATOM 671 N N . THR A 1 86 ? 4.375 -0.018 4.964 1.00 92.88 86 THR A N 1
ATOM 672 C CA . THR A 1 86 ? 5.824 -0.256 4.974 1.00 92.88 86 THR A CA 1
ATOM 673 C C . THR A 1 86 ? 6.194 -1.487 4.154 1.00 92.88 86 THR A C 1
ATOM 675 O O . THR A 1 86 ? 7.038 -1.380 3.260 1.00 92.88 86 THR A O 1
ATOM 678 N N . GLY A 1 87 ? 5.510 -2.611 4.377 1.00 94.44 87 GLY A N 1
ATOM 679 C CA . GLY A 1 87 ? 5.681 -3.822 3.574 1.00 94.44 87 GLY A CA 1
ATOM 680 C C . GLY A 1 87 ? 5.419 -3.590 2.090 1.00 94.44 87 GLY A C 1
ATOM 681 O O . GLY A 1 87 ? 6.196 -4.028 1.242 1.00 94.44 87 GLY A O 1
ATOM 682 N N . ASN A 1 88 ? 4.364 -2.842 1.772 1.00 95.75 88 ASN A N 1
ATOM 683 C CA . ASN A 1 88 ? 4.026 -2.486 0.403 1.00 95.75 88 ASN A CA 1
ATOM 684 C C . ASN A 1 88 ? 5.077 -1.586 -0.257 1.00 95.75 88 ASN A C 1
ATOM 686 O O . ASN A 1 88 ? 5.498 -1.872 -1.375 1.00 95.75 88 ASN A O 1
ATOM 690 N N . ARG A 1 89 ? 5.562 -0.539 0.425 1.00 93.88 89 ARG A N 1
ATOM 691 C CA . ARG A 1 89 ? 6.638 0.324 -0.099 1.00 93.88 89 ARG A CA 1
ATOM 692 C C . ARG A 1 89 ? 7.903 -0.477 -0.407 1.00 93.88 89 ARG A C 1
ATOM 694 O O . ARG A 1 89 ? 8.516 -0.253 -1.449 1.00 93.88 89 ARG A O 1
ATOM 701 N N . LYS A 1 90 ? 8.274 -1.418 0.468 1.00 93.62 90 LYS A N 1
ATOM 702 C CA . LYS A 1 90 ? 9.436 -2.299 0.276 1.00 93.62 90 LYS A CA 1
ATOM 703 C C . LYS A 1 90 ? 9.269 -3.186 -0.960 1.00 93.62 90 LYS A C 1
ATOM 705 O O . LYS A 1 90 ? 10.145 -3.197 -1.826 1.00 93.62 90 LYS A O 1
ATOM 710 N N . ALA A 1 91 ? 8.136 -3.881 -1.071 1.00 95.38 91 ALA A N 1
ATOM 711 C CA . ALA A 1 91 ? 7.835 -4.728 -2.223 1.00 95.38 91 ALA A CA 1
ATOM 712 C C . ALA A 1 91 ? 7.803 -3.916 -3.529 1.00 95.38 91 ALA A C 1
ATOM 714 O O . ALA A 1 91 ? 8.453 -4.278 -4.510 1.00 95.38 91 ALA A O 1
ATOM 715 N N . PHE A 1 92 ? 7.134 -2.763 -3.514 1.00 95.50 92 PHE A N 1
ATOM 716 C CA . PHE A 1 92 ? 7.027 -1.863 -4.659 1.00 95.50 92 PHE A CA 1
ATOM 717 C C . PHE A 1 92 ? 8.388 -1.320 -5.119 1.00 95.50 92 PHE A C 1
ATOM 719 O O . PHE A 1 92 ? 8.666 -1.298 -6.317 1.00 95.50 92 PHE A O 1
ATOM 726 N N . ALA A 1 93 ? 9.273 -0.941 -4.191 1.00 94.75 93 ALA A N 1
ATOM 727 C CA . ALA A 1 93 ? 10.636 -0.520 -4.519 1.00 94.75 93 ALA A CA 1
ATOM 728 C C . ALA A 1 93 ? 11.443 -1.648 -5.187 1.00 94.75 93 ALA A C 1
ATOM 730 O O . ALA A 1 93 ? 12.085 -1.419 -6.212 1.00 94.75 93 ALA A O 1
ATOM 731 N N . SER A 1 94 ? 11.353 -2.877 -4.665 1.00 94.56 94 SER A N 1
ATOM 732 C CA . SER A 1 94 ? 12.018 -4.043 -5.266 1.00 94.56 94 SER A CA 1
ATOM 733 C C . SER A 1 94 ? 11.512 -4.331 -6.684 1.00 94.56 94 SER A C 1
ATOM 735 O O . SER A 1 94 ? 12.289 -4.659 -7.584 1.00 94.56 94 SER A O 1
ATOM 737 N N . GLU A 1 95 ? 10.209 -4.189 -6.920 1.00 95.12 95 GLU A N 1
ATOM 738 C CA . GLU A 1 95 ? 9.638 -4.344 -8.257 1.00 95.12 95 GLU A CA 1
ATOM 739 C C . GLU A 1 95 ? 10.070 -3.236 -9.216 1.00 95.12 95 GLU A C 1
ATOM 741 O O . GLU A 1 95 ? 10.400 -3.528 -10.366 1.00 95.12 95 GLU A O 1
ATOM 746 N N . LEU A 1 96 ? 10.120 -1.985 -8.753 1.00 94.88 96 LEU A N 1
ATOM 747 C CA . LEU A 1 96 ? 10.636 -0.861 -9.534 1.00 94.88 96 LEU A CA 1
ATOM 748 C C . LEU A 1 96 ? 12.082 -1.094 -9.970 1.00 94.88 96 LEU A C 1
ATOM 750 O O . LEU A 1 96 ? 12.420 -0.857 -11.126 1.00 94.88 96 LEU A O 1
ATOM 754 N N . GLU A 1 97 ? 12.931 -1.609 -9.084 1.00 95.81 97 GLU A N 1
ATOM 755 C CA . GLU A 1 97 ? 14.315 -1.954 -9.417 1.00 95.81 97 GLU A CA 1
ATOM 756 C C . GLU A 1 97 ? 14.402 -3.054 -10.479 1.00 95.81 97 GLU A C 1
ATOM 758 O O . GLU A 1 97 ? 15.179 -2.939 -11.428 1.00 95.81 97 GLU A O 1
ATOM 763 N N . LYS A 1 98 ? 13.596 -4.116 -10.356 1.00 95.56 98 LYS A N 1
ATOM 764 C CA . LYS A 1 98 ? 13.517 -5.175 -11.378 1.00 95.56 98 LYS A CA 1
ATOM 765 C C . LYS A 1 98 ? 13.052 -4.603 -12.715 1.00 95.56 98 LYS A C 1
ATOM 767 O O . LYS A 1 98 ? 13.647 -4.893 -13.750 1.00 95.56 98 LYS A O 1
ATOM 772 N N . LYS A 1 99 ? 12.041 -3.732 -12.683 1.00 94.69 99 LYS A N 1
ATOM 773 C CA . LYS A 1 99 ? 11.513 -3.059 -13.869 1.00 94.69 99 LYS A CA 1
ATOM 774 C C . LYS A 1 99 ? 12.555 -2.160 -14.533 1.00 94.69 99 LYS A C 1
ATOM 776 O O . LYS A 1 99 ? 12.645 -2.154 -15.757 1.00 94.69 99 LYS A O 1
ATOM 781 N N . LEU A 1 100 ? 13.354 -1.440 -13.750 1.00 95.62 100 LEU A N 1
ATOM 782 C CA . LEU A 1 100 ? 14.460 -0.626 -14.256 1.00 95.62 100 LEU A CA 1
ATOM 783 C C . LEU A 1 100 ? 15.526 -1.488 -14.936 1.00 95.62 100 LEU A C 1
ATOM 785 O O . LEU A 1 100 ? 15.911 -1.176 -16.058 1.00 95.62 100 LEU A O 1
ATOM 789 N N . LYS A 1 101 ? 15.912 -2.623 -14.338 1.00 96.06 101 LYS A N 1
ATOM 790 C CA . LYS A 1 101 ? 16.846 -3.578 -14.964 1.00 96.06 101 LYS A CA 1
ATOM 791 C C . LYS A 1 101 ? 16.334 -4.092 -16.312 1.00 96.06 101 LYS A C 1
ATOM 793 O O . LYS A 1 101 ? 17.100 -4.166 -17.270 1.00 96.06 101 LYS A O 1
ATOM 798 N N . ASP A 1 102 ? 15.046 -4.420 -16.402 1.00 95.06 102 ASP A N 1
ATOM 799 C CA . ASP A 1 102 ? 14.422 -4.843 -17.662 1.00 95.06 102 ASP A CA 1
ATOM 800 C C . ASP A 1 102 ? 14.447 -3.732 -18.720 1.00 95.06 102 ASP A C 1
ATOM 802 O O . ASP A 1 102 ? 14.713 -3.985 -19.899 1.00 95.06 102 ASP A O 1
ATOM 806 N N . LEU A 1 103 ? 14.173 -2.490 -18.314 1.00 95.25 103 LEU A N 1
ATOM 807 C CA . LEU A 1 103 ? 14.196 -1.337 -19.210 1.00 95.25 103 LEU A CA 1
ATOM 808 C C . LEU A 1 103 ? 15.619 -1.019 -19.690 1.00 95.25 103 LEU A C 1
ATOM 810 O O . LEU A 1 103 ? 15.808 -0.794 -20.882 1.00 95.25 103 LEU A O 1
ATOM 814 N N . ASP A 1 104 ? 16.624 -1.058 -18.812 1.00 95.94 104 ASP A N 1
ATOM 815 C CA . ASP A 1 104 ? 18.033 -0.842 -19.171 1.00 95.94 104 ASP A CA 1
ATOM 816 C C . ASP A 1 104 ? 18.541 -1.920 -20.141 1.00 95.94 104 ASP A C 1
ATOM 818 O O . ASP A 1 104 ? 19.216 -1.619 -21.134 1.00 95.94 104 ASP A O 1
ATOM 822 N N . TYR A 1 105 ? 18.166 -3.179 -19.902 1.00 95.44 105 TYR A N 1
ATOM 823 C CA . TYR A 1 105 ? 18.446 -4.275 -20.827 1.00 95.44 105 TYR A CA 1
ATOM 824 C C . TYR A 1 105 ? 17.783 -4.037 -22.189 1.00 95.44 105 TYR A C 1
ATOM 826 O O . TYR A 1 105 ? 18.439 -4.133 -23.226 1.00 95.44 105 TYR A O 1
ATOM 834 N N . THR A 1 106 ? 16.508 -3.641 -22.191 1.00 93.94 106 THR A N 1
ATOM 835 C CA . THR A 1 106 ? 15.760 -3.324 -23.417 1.00 93.94 106 THR A CA 1
ATOM 836 C C . THR A 1 106 ? 16.395 -2.161 -24.182 1.00 93.94 106 THR A C 1
ATOM 838 O O . THR A 1 106 ? 16.572 -2.264 -25.395 1.00 93.94 106 THR A O 1
ATOM 841 N N . ARG A 1 107 ? 16.822 -1.093 -23.491 1.00 94.81 107 ARG A N 1
ATOM 842 C CA . ARG A 1 107 ? 17.561 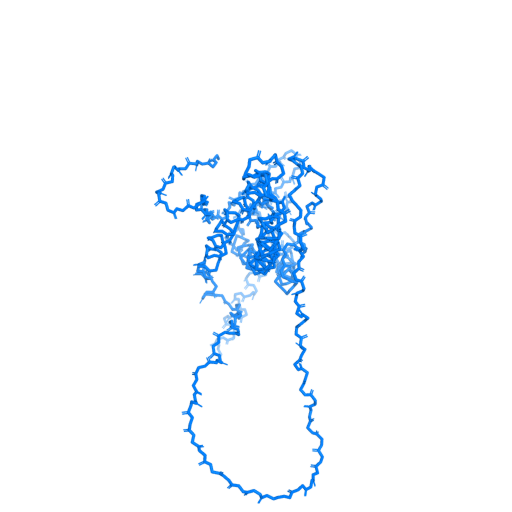0.032 -24.090 1.00 94.81 107 ARG A CA 1
ATOM 843 C C . ARG A 1 107 ? 18.818 -0.464 -24.807 1.00 94.81 107 ARG A C 1
ATOM 845 O O . ARG A 1 107 ? 19.055 -0.095 -25.952 1.00 94.81 107 ARG A O 1
ATOM 852 N N . THR A 1 108 ? 19.598 -1.322 -24.149 1.00 94.19 108 THR A N 1
ATOM 853 C CA . THR A 1 108 ? 20.848 -1.870 -24.702 1.00 94.19 108 THR A CA 1
ATOM 854 C C . THR A 1 108 ? 20.593 -2.706 -25.957 1.00 94.19 108 THR A C 1
ATOM 856 O O . THR A 1 108 ? 21.294 -2.553 -26.957 1.00 94.19 108 THR A O 1
ATOM 859 N N . VAL A 1 109 ? 19.565 -3.561 -25.936 1.00 92.88 109 VAL A N 1
ATOM 860 C CA . VAL A 1 109 ? 19.173 -4.379 -27.095 1.00 92.88 109 VAL A CA 1
ATOM 861 C C . VAL A 1 109 ? 18.736 -3.494 -28.266 1.00 92.88 109 VAL A C 1
ATOM 863 O O . VAL A 1 109 ? 19.276 -3.640 -29.361 1.00 92.88 109 VAL A O 1
ATOM 866 N N . LEU A 1 110 ? 17.836 -2.532 -28.036 1.00 90.38 110 LEU A N 1
ATOM 867 C CA . LEU A 1 110 ? 17.357 -1.611 -29.076 1.00 90.38 110 LEU A CA 1
ATOM 868 C C . LEU A 1 110 ? 18.491 -0.767 -29.673 1.00 90.38 110 LEU A C 1
ATOM 870 O O . LEU A 1 110 ? 18.541 -0.567 -30.889 1.00 90.38 110 LEU A O 1
ATOM 874 N N . HIS A 1 111 ? 19.431 -0.311 -28.843 1.00 90.38 111 HIS A N 1
ATOM 875 C CA . HIS A 1 111 ? 20.602 0.429 -29.306 1.00 90.38 111 HIS A CA 1
ATOM 876 C C . HIS A 1 111 ? 21.490 -0.441 -30.209 1.00 90.38 111 HIS A C 1
ATOM 878 O O . HIS A 1 111 ? 21.825 -0.036 -31.322 1.00 90.38 111 HIS A O 1
ATOM 884 N N . ASN A 1 112 ? 21.816 -1.665 -29.782 1.00 90.12 112 ASN A N 1
ATOM 885 C CA . ASN A 1 112 ? 22.624 -2.596 -30.575 1.00 90.12 112 ASN A CA 1
ATOM 886 C C . ASN A 1 112 ? 21.963 -2.942 -31.915 1.00 90.12 112 ASN A C 1
ATOM 888 O O . ASN A 1 112 ? 22.628 -2.954 -32.950 1.00 90.12 112 ASN A O 1
ATOM 892 N N . GLU A 1 113 ? 20.653 -3.184 -31.921 1.00 87.44 113 GLU A N 1
ATOM 893 C CA . GLU A 1 113 ? 19.908 -3.448 -33.152 1.00 87.44 113 GLU A CA 1
ATOM 894 C C . GLU A 1 113 ? 19.898 -2.249 -34.106 1.00 87.44 113 GLU A C 1
ATOM 896 O O . GLU A 1 113 ? 19.993 -2.430 -35.322 1.00 87.44 113 GLU A O 1
ATOM 901 N N . THR A 1 114 ? 19.799 -1.033 -33.568 1.00 84.75 114 THR A N 1
ATOM 902 C CA . THR A 1 114 ? 19.849 0.206 -34.355 1.00 84.75 114 THR A CA 1
ATOM 903 C C . THR A 1 114 ? 21.226 0.380 -35.000 1.00 84.75 114 THR A C 1
ATOM 905 O O . THR A 1 114 ? 21.319 0.708 -36.181 1.00 84.75 114 THR A O 1
ATOM 908 N N . GLU A 1 115 ? 22.305 0.081 -34.274 1.00 84.56 115 GLU A N 1
ATOM 909 C CA . GLU A 1 115 ? 23.675 0.126 -34.803 1.00 84.56 115 GLU A CA 1
ATOM 910 C C . GLU A 1 115 ? 23.930 -0.934 -35.885 1.00 84.56 115 GLU A C 1
ATOM 912 O O . GLU A 1 115 ? 24.574 -0.649 -36.896 1.00 84.56 115 GLU A O 1
ATOM 917 N N . ILE A 1 116 ? 23.394 -2.147 -35.723 1.00 83.94 116 ILE A N 1
ATOM 918 C CA . ILE A 1 116 ? 23.473 -3.198 -36.750 1.00 83.94 116 ILE A CA 1
ATOM 919 C C . ILE A 1 116 ? 22.720 -2.769 -38.016 1.00 83.94 116 ILE A C 1
ATOM 921 O O . ILE A 1 116 ? 23.240 -2.927 -39.121 1.00 83.94 116 ILE A O 1
ATOM 925 N N . GLN A 1 117 ? 21.531 -2.175 -37.877 1.00 77.06 117 GLN A N 1
ATOM 926 C CA . GLN A 1 117 ? 20.758 -1.676 -39.018 1.00 77.06 117 GLN A CA 1
ATOM 927 C C . GLN A 1 117 ? 21.463 -0.535 -39.757 1.00 77.06 117 GLN A C 1
ATOM 929 O O . GLN A 1 117 ? 21.459 -0.530 -40.986 1.00 77.06 117 GLN A O 1
ATOM 934 N N . LYS A 1 118 ? 22.118 0.387 -39.040 1.00 76.06 118 LYS A N 1
ATOM 935 C CA . LYS A 1 118 ? 22.931 1.450 -39.656 1.00 76.06 118 LYS A CA 1
ATOM 936 C C . LYS A 1 118 ? 24.080 0.893 -40.497 1.00 76.06 118 LYS A C 1
ATOM 938 O O . LYS A 1 118 ? 24.365 1.431 -41.558 1.00 76.06 118 LYS A O 1
ATOM 943 N N . LYS A 1 119 ? 24.729 -0.185 -40.042 1.00 77.62 119 LYS A N 1
ATOM 944 C CA . LYS A 1 119 ? 25.850 -0.824 -40.757 1.00 77.62 119 LYS A CA 1
ATOM 945 C C . LYS A 1 119 ? 25.415 -1.639 -41.978 1.00 77.62 119 LYS A C 1
ATOM 947 O O . LYS A 1 119 ? 26.219 -1.832 -42.881 1.00 77.62 119 LYS A O 1
ATOM 952 N N . ALA A 1 120 ? 24.182 -2.144 -41.988 1.00 74.19 120 ALA A N 1
ATOM 953 C CA . ALA A 1 120 ? 23.676 -3.031 -43.035 1.00 74.19 120 ALA A CA 1
ATOM 954 C C . ALA A 1 120 ? 22.953 -2.307 -44.186 1.00 74.19 120 ALA A C 1
ATOM 956 O O . ALA A 1 120 ? 22.684 -2.934 -45.209 1.00 74.19 120 ALA A O 1
ATOM 957 N N . ASN A 1 121 ? 22.595 -1.028 -44.028 1.00 65.06 121 ASN A N 1
ATOM 958 C CA . ASN A 1 121 ? 21.695 -0.338 -44.949 1.00 65.06 121 ASN A CA 1
ATOM 959 C C . ASN A 1 121 ? 22.364 0.891 -45.595 1.00 65.06 121 ASN A C 1
ATOM 961 O O . ASN A 1 121 ? 22.445 1.951 -44.982 1.00 65.06 121 ASN A O 1
ATOM 965 N N . ASP A 1 122 ? 22.765 0.776 -46.866 1.00 61.25 122 ASP A N 1
ATOM 966 C CA . ASP A 1 122 ? 23.282 1.902 -47.675 1.00 61.25 122 ASP A CA 1
ATOM 967 C C . ASP A 1 122 ? 22.184 2.914 -48.068 1.00 61.25 122 ASP A C 1
ATOM 969 O O . ASP A 1 122 ? 22.460 4.044 -48.473 1.00 61.25 122 ASP A O 1
ATOM 973 N N . LYS A 1 123 ? 20.904 2.529 -47.952 1.00 59.81 123 LYS A N 1
ATOM 974 C CA . LYS A 1 123 ? 19.745 3.347 -48.339 1.00 59.81 123 LYS A CA 1
ATOM 975 C C . LYS A 1 123 ? 19.111 4.056 -47.139 1.00 59.81 123 LYS A C 1
ATOM 977 O O . LYS A 1 123 ? 18.015 3.689 -46.746 1.00 59.81 123 LYS A O 1
ATOM 982 N N . GLY A 1 124 ? 19.781 5.087 -46.617 1.00 57.69 124 GLY A N 1
ATOM 983 C CA . GLY A 1 124 ? 19.194 6.216 -45.868 1.00 57.69 124 GLY A CA 1
ATOM 984 C C . GLY A 1 124 ? 18.391 5.938 -44.576 1.00 57.69 124 GLY A C 1
ATOM 985 O O . GLY A 1 124 ? 17.635 4.987 -44.436 1.00 57.69 124 GLY A O 1
ATOM 986 N N . TYR A 1 125 ? 18.477 6.865 -43.622 1.00 60.25 125 TYR A N 1
ATOM 987 C CA . TYR A 1 125 ? 17.907 6.784 -42.263 1.00 60.25 125 TYR A CA 1
ATOM 988 C C . TYR A 1 125 ? 16.361 6.863 -42.150 1.00 60.25 125 TYR A C 1
ATOM 990 O O . TYR A 1 125 ? 15.841 7.044 -41.053 1.00 60.25 125 TYR A O 1
ATOM 998 N N . TYR A 1 126 ? 15.608 6.736 -43.248 1.00 66.75 126 TYR A N 1
ATOM 999 C CA . TYR A 1 126 ? 14.171 7.067 -43.312 1.00 66.75 126 TYR A CA 1
ATOM 1000 C C . TYR A 1 126 ? 13.255 5.867 -43.595 1.00 66.75 126 TYR A C 1
ATOM 1002 O O . TYR A 1 126 ? 12.217 6.008 -44.241 1.00 66.75 126 TYR A O 1
ATOM 1010 N N . THR A 1 127 ? 13.615 4.668 -43.136 1.00 81.00 127 THR A N 1
ATOM 1011 C CA . THR A 1 127 ? 12.693 3.525 -43.195 1.00 81.00 127 THR A CA 1
ATOM 1012 C C . THR A 1 127 ? 11.705 3.574 -42.030 1.00 81.00 127 THR A C 1
ATOM 1014 O O . THR A 1 127 ? 12.060 3.961 -40.916 1.00 81.00 127 THR A O 1
ATOM 1017 N N . THR A 1 128 ? 10.462 3.140 -42.256 1.00 82.81 128 THR A N 1
ATOM 1018 C CA . THR A 1 128 ? 9.426 3.063 -41.208 1.00 82.81 128 THR A CA 1
ATOM 1019 C C . THR A 1 128 ? 9.909 2.270 -39.992 1.00 82.81 128 THR A C 1
ATOM 1021 O O . THR A 1 128 ? 9.716 2.696 -38.860 1.00 82.81 128 THR A O 1
ATOM 1024 N N . GLN A 1 129 ? 10.645 1.180 -40.227 1.00 82.25 129 GLN A N 1
ATOM 1025 C CA . GLN A 1 129 ? 11.217 0.347 -39.171 1.00 82.25 129 GLN A CA 1
ATOM 1026 C C . GLN A 1 129 ? 12.275 1.082 -38.328 1.00 82.25 129 GLN A C 1
ATOM 1028 O O . GLN A 1 129 ? 12.336 0.885 -37.117 1.00 82.25 129 GLN A O 1
ATOM 1033 N N . ALA A 1 130 ? 13.105 1.936 -38.939 1.00 82.75 130 ALA A N 1
ATOM 1034 C CA . ALA A 1 130 ? 14.080 2.739 -38.202 1.00 82.75 130 ALA A CA 1
ATOM 1035 C C . ALA A 1 130 ? 13.389 3.807 -37.337 1.00 82.75 130 ALA A C 1
ATOM 1037 O O . ALA A 1 130 ? 13.793 4.035 -36.197 1.00 82.75 130 ALA A O 1
ATOM 1038 N N . ILE A 1 131 ? 12.315 4.415 -37.853 1.00 84.56 131 ILE A N 1
ATOM 1039 C CA . ILE A 1 131 ? 11.502 5.398 -37.123 1.00 84.56 131 ILE A CA 1
ATOM 1040 C C . ILE A 1 131 ? 10.795 4.738 -35.930 1.00 84.56 131 ILE A C 1
ATOM 1042 O O . ILE A 1 131 ? 10.826 5.275 -34.825 1.00 84.56 131 ILE A O 1
ATOM 1046 N N . GLU A 1 132 ? 10.193 3.562 -36.121 1.00 85.81 132 GLU A N 1
ATOM 1047 C CA . GLU A 1 132 ? 9.550 2.795 -35.046 1.00 85.81 132 GLU A CA 1
ATOM 1048 C C . GLU A 1 132 ? 10.539 2.445 -33.930 1.00 85.81 132 GLU A C 1
ATOM 1050 O O . GLU A 1 132 ? 10.260 2.724 -32.766 1.00 85.81 132 GLU A O 1
ATOM 1055 N N . LYS A 1 133 ? 11.733 1.943 -34.269 1.00 85.75 133 LYS A N 1
ATOM 1056 C CA . LYS A 1 133 ? 12.773 1.640 -33.274 1.00 85.75 133 LYS A CA 1
ATOM 1057 C C . LYS A 1 133 ? 13.268 2.871 -32.524 1.00 85.75 133 LYS A C 1
ATOM 1059 O O . LYS A 1 133 ? 13.472 2.801 -31.314 1.00 85.75 133 LYS A O 1
ATOM 1064 N N . ALA A 1 134 ? 13.438 4.000 -33.212 1.00 87.25 134 ALA A N 1
ATOM 1065 C CA . ALA A 1 134 ? 13.809 5.257 -32.567 1.00 87.25 134 ALA A CA 1
ATOM 1066 C C . ALA A 1 134 ? 12.724 5.727 -31.580 1.00 87.25 134 ALA A C 1
ATOM 1068 O O . ALA A 1 134 ? 13.041 6.145 -30.466 1.00 87.25 134 ALA A O 1
ATOM 1069 N N . ASN A 1 135 ? 11.446 5.594 -31.951 1.00 89.50 135 ASN A N 1
ATOM 1070 C CA . ASN A 1 135 ? 10.318 5.902 -31.071 1.00 89.50 135 ASN A CA 1
ATOM 1071 C C . ASN A 1 135 ? 10.248 4.951 -29.865 1.00 89.50 135 ASN A C 1
ATOM 1073 O O . ASN A 1 135 ? 10.007 5.401 -28.744 1.00 89.50 135 ASN A O 1
ATOM 1077 N N . GLU A 1 136 ? 10.479 3.652 -30.070 1.00 90.62 136 GLU A N 1
ATOM 1078 C CA . GLU A 1 136 ? 10.551 2.669 -28.983 1.00 90.62 136 GLU A CA 1
ATOM 1079 C C . GLU A 1 136 ? 11.688 2.994 -28.011 1.00 90.62 136 GLU A C 1
ATOM 1081 O O . GLU A 1 136 ? 11.463 3.023 -26.800 1.00 90.62 136 GLU A O 1
ATOM 1086 N N . LEU A 1 137 ? 12.882 3.306 -28.522 1.00 90.94 137 LEU A N 1
ATOM 1087 C CA . LEU A 1 137 ? 14.033 3.675 -27.701 1.00 90.94 137 LEU A CA 1
ATOM 1088 C C . LEU A 1 137 ? 13.748 4.933 -26.871 1.00 90.94 137 LEU A C 1
ATOM 1090 O O . LEU A 1 137 ? 13.934 4.911 -25.655 1.00 90.94 137 LEU A O 1
ATOM 1094 N N . ALA A 1 138 ? 13.210 5.985 -27.492 1.00 91.31 138 ALA A N 1
ATOM 1095 C CA . ALA A 1 138 ? 12.821 7.207 -26.790 1.00 91.31 138 ALA A CA 1
ATOM 1096 C C . ALA A 1 138 ? 11.747 6.940 -25.716 1.00 91.31 138 ALA A C 1
ATOM 1098 O O . ALA A 1 138 ? 11.804 7.488 -24.613 1.00 91.31 138 ALA A O 1
ATOM 1099 N N . SER A 1 139 ? 10.782 6.057 -25.999 1.00 91.12 139 SER A N 1
ATOM 1100 C CA . SER A 1 139 ? 9.775 5.640 -25.017 1.00 91.12 139 SER A CA 1
ATOM 1101 C C . SER A 1 139 ? 10.394 4.885 -23.839 1.00 91.12 139 SER A C 1
ATOM 1103 O O . SER A 1 139 ? 9.962 5.078 -22.700 1.00 91.12 139 SER A O 1
ATOM 1105 N N . VAL A 1 140 ? 11.378 4.019 -24.088 1.00 93.06 140 VAL A N 1
ATOM 1106 C CA . VAL A 1 140 ? 12.101 3.284 -23.040 1.00 93.06 140 VAL A CA 1
ATOM 1107 C C . VAL A 1 140 ? 12.918 4.248 -22.183 1.00 93.06 140 VAL A C 1
ATOM 1109 O O . VAL A 1 140 ? 12.839 4.178 -20.960 1.00 93.06 140 VAL A O 1
ATOM 1112 N N . GLU A 1 141 ? 13.640 5.190 -22.787 1.00 93.06 141 GLU A N 1
ATOM 1113 C CA . GLU A 1 141 ? 14.417 6.205 -22.065 1.00 93.06 141 GLU A CA 1
ATOM 1114 C C . GLU A 1 141 ? 13.538 7.078 -21.173 1.00 93.06 141 GLU A C 1
ATOM 1116 O O . GLU A 1 141 ? 13.842 7.246 -19.989 1.00 93.06 141 GLU A O 1
ATOM 1121 N N . LYS A 1 142 ? 12.407 7.552 -21.707 1.00 91.62 142 LYS A N 1
ATOM 1122 C CA . LYS A 1 142 ? 11.402 8.276 -20.926 1.00 91.62 142 LYS A CA 1
ATOM 1123 C C . LYS A 1 142 ? 10.926 7.429 -19.748 1.00 91.62 142 LYS A C 1
ATOM 1125 O O . LYS A 1 142 ? 10.986 7.886 -18.611 1.00 91.62 142 LYS A O 1
ATOM 1130 N N . SER A 1 143 ? 10.540 6.176 -19.999 1.00 91.75 143 SER A N 1
ATOM 1131 C CA . SER A 1 143 ? 10.090 5.254 -18.951 1.00 91.75 143 SER A CA 1
ATOM 1132 C C . SER A 1 143 ? 11.155 5.023 -17.875 1.00 91.75 143 SER A C 1
ATOM 1134 O O . SER A 1 143 ? 10.802 4.832 -16.715 1.00 91.75 143 SER A O 1
ATOM 1136 N N . ILE A 1 144 ? 12.443 5.020 -18.216 1.00 93.50 144 ILE A N 1
ATOM 1137 C CA . ILE A 1 144 ? 13.519 4.826 -17.236 1.00 93.50 144 ILE A CA 1
ATOM 1138 C C . ILE A 1 144 ? 13.612 6.022 -16.295 1.00 93.50 144 ILE A C 1
ATOM 1140 O O . ILE A 1 144 ? 13.587 5.823 -15.083 1.00 93.50 144 ILE A O 1
ATOM 1144 N N . ILE A 1 145 ? 13.644 7.243 -16.834 1.00 92.69 145 ILE A N 1
ATOM 1145 C CA . ILE A 1 145 ? 13.683 8.478 -16.032 1.00 92.69 145 ILE A CA 1
ATOM 1146 C C . ILE A 1 145 ? 12.483 8.517 -15.080 1.00 92.69 145 ILE A C 1
ATOM 1148 O O . ILE A 1 145 ? 12.618 8.718 -13.877 1.00 92.69 145 ILE A O 1
ATOM 1152 N N . GLU A 1 146 ? 11.306 8.224 -15.620 1.00 90.38 146 GLU A N 1
ATOM 1153 C CA . GLU A 1 146 ? 10.050 8.162 -14.889 1.00 90.38 146 GLU A CA 1
ATOM 1154 C C . GLU A 1 146 ? 10.076 7.175 -13.702 1.00 90.38 146 GLU A C 1
ATOM 1156 O O . GLU A 1 146 ? 9.695 7.524 -12.582 1.00 90.38 146 GLU A O 1
ATOM 1161 N N . HIS A 1 147 ? 10.542 5.941 -13.922 1.00 92.94 147 HIS A N 1
ATOM 1162 C CA . HIS A 1 147 ? 10.599 4.920 -12.869 1.00 92.94 147 HIS A CA 1
ATOM 1163 C C . HIS A 1 147 ? 11.735 5.186 -11.866 1.00 92.94 147 HIS A C 1
ATOM 1165 O O . HIS A 1 147 ? 11.597 4.842 -10.691 1.00 92.94 147 HIS A O 1
ATOM 1171 N N . GLN A 1 148 ? 12.831 5.828 -12.285 1.00 94.12 148 GLN A N 1
ATOM 1172 C CA . GLN A 1 148 ? 13.901 6.285 -11.390 1.00 94.12 148 GLN A CA 1
ATOM 1173 C C . GLN A 1 148 ? 13.406 7.383 -10.443 1.00 94.12 148 GLN A C 1
ATOM 1175 O O . GLN A 1 148 ? 13.637 7.299 -9.233 1.00 94.12 148 GLN A O 1
ATOM 1180 N N . ASP A 1 149 ? 12.680 8.370 -10.969 1.00 91.44 149 ASP A N 1
ATOM 1181 C CA . ASP A 1 149 ? 12.057 9.428 -10.173 1.00 91.44 149 ASP A CA 1
ATOM 1182 C C . ASP A 1 149 ? 11.074 8.841 -9.157 1.00 91.44 149 ASP A C 1
ATOM 1184 O O . ASP A 1 149 ? 11.088 9.214 -7.980 1.00 91.44 149 ASP A O 1
ATOM 1188 N N . LEU A 1 150 ? 10.249 7.885 -9.583 1.00 91.25 150 LEU A N 1
ATOM 1189 C CA . LEU A 1 150 ? 9.299 7.197 -8.714 1.00 91.25 150 LEU A CA 1
ATOM 1190 C C . LEU A 1 150 ? 10.003 6.406 -7.602 1.00 91.25 150 LEU A C 1
ATOM 1192 O O . LEU A 1 150 ? 9.642 6.529 -6.430 1.00 91.25 150 LEU A O 1
ATOM 1196 N N . LEU A 1 151 ? 11.051 5.648 -7.936 1.00 92.62 151 LEU A N 1
ATOM 1197 C CA . LEU A 1 151 ? 11.849 4.908 -6.957 1.00 92.62 151 LEU A CA 1
ATOM 1198 C C . LEU A 1 151 ? 12.501 5.848 -5.936 1.00 92.62 151 LEU A C 1
ATOM 1200 O O . LEU A 1 151 ? 12.493 5.565 -4.735 1.00 92.62 151 LEU A O 1
ATOM 1204 N N . LYS A 1 152 ? 13.024 6.991 -6.392 1.00 90.62 152 LYS A N 1
ATOM 1205 C CA . LYS A 1 152 ? 13.585 8.027 -5.520 1.00 90.62 152 LYS A CA 1
ATOM 1206 C C . LYS A 1 152 ? 12.531 8.567 -4.555 1.00 90.62 152 LYS A C 1
ATOM 1208 O O . LYS A 1 152 ? 12.812 8.677 -3.364 1.00 90.62 152 LYS A O 1
ATOM 1213 N N . GLN A 1 153 ? 11.320 8.848 -5.037 1.00 89.50 153 GLN A N 1
ATOM 1214 C CA . GLN A 1 153 ? 10.213 9.310 -4.196 1.00 89.50 153 GLN A CA 1
ATOM 1215 C C . GLN A 1 153 ? 9.842 8.281 -3.121 1.00 89.50 153 GLN A C 1
ATOM 1217 O O . GLN A 1 153 ? 9.765 8.642 -1.947 1.00 89.50 153 GLN A O 1
ATOM 1222 N N . ILE A 1 154 ? 9.691 7.007 -3.491 1.00 89.19 154 ILE A N 1
ATOM 1223 C CA . ILE A 1 154 ? 9.340 5.924 -2.557 1.00 89.19 154 ILE A CA 1
ATOM 1224 C C . ILE A 1 154 ? 10.417 5.733 -1.485 1.00 89.19 154 ILE A C 1
ATOM 1226 O O . ILE A 1 154 ? 10.091 5.639 -0.303 1.00 89.19 154 ILE A O 1
ATOM 1230 N N . ARG A 1 155 ? 11.698 5.730 -1.871 1.00 87.81 155 ARG A N 1
ATOM 1231 C CA . ARG A 1 155 ? 12.823 5.581 -0.931 1.00 87.81 155 ARG A CA 1
ATOM 1232 C C . ARG A 1 155 ? 13.025 6.796 -0.029 1.00 87.81 155 ARG A C 1
ATOM 1234 O O . ARG A 1 155 ? 13.482 6.647 1.096 1.00 87.81 155 ARG A O 1
ATOM 1241 N N . SER A 1 156 ? 12.696 7.992 -0.514 1.00 82.06 156 SER A N 1
ATOM 1242 C CA . SER A 1 156 ? 12.801 9.229 0.269 1.00 82.06 156 SER A CA 1
ATOM 1243 C C . SER A 1 156 ? 11.702 9.388 1.320 1.00 82.06 156 SER A C 1
ATOM 1245 O O . SER A 1 156 ? 11.757 10.331 2.112 1.00 82.06 156 SER A O 1
ATOM 1247 N N . TYR A 1 157 ? 10.696 8.504 1.327 1.00 72.56 157 TYR A N 1
ATOM 1248 C CA . TYR A 1 157 ? 9.606 8.589 2.283 1.00 72.56 157 TYR A CA 1
ATOM 1249 C C . TYR A 1 157 ? 10.144 8.365 3.700 1.00 72.56 157 TYR A C 1
ATOM 1251 O O . TYR A 1 157 ? 10.676 7.294 4.001 1.00 72.56 157 TYR A O 1
ATOM 1259 N N . PRO A 1 158 ? 10.027 9.358 4.592 1.00 62.31 158 PRO A N 1
ATOM 1260 C CA . PRO A 1 158 ? 10.529 9.198 5.936 1.00 62.31 158 PRO A CA 1
ATOM 1261 C C . PRO A 1 158 ? 9.677 8.159 6.669 1.00 62.31 158 PRO A C 1
ATOM 1263 O O . PRO A 1 158 ? 8.453 8.280 6.709 1.00 62.31 158 PRO A O 1
ATOM 1266 N N . TYR A 1 159 ? 10.325 7.199 7.334 1.00 57.97 159 TYR A N 1
ATOM 1267 C CA . TYR A 1 159 ? 9.731 6.290 8.330 1.00 57.97 159 TYR A CA 1
ATOM 1268 C C . TYR A 1 159 ? 9.279 7.053 9.598 1.00 57.97 159 TYR A C 1
ATOM 1270 O O . TYR A 1 159 ? 9.520 6.650 10.733 1.00 57.97 159 TYR A O 1
ATOM 1278 N N . ARG A 1 160 ? 8.671 8.230 9.415 1.00 48.09 160 ARG A N 1
ATOM 1279 C CA . ARG A 1 160 ? 8.566 9.316 10.393 1.00 48.09 160 ARG A CA 1
ATOM 1280 C C . ARG A 1 160 ? 7.658 8.998 11.577 1.00 48.09 160 ARG A C 1
ATOM 1282 O O . ARG A 1 160 ? 7.723 9.733 12.550 1.00 48.09 160 ARG A O 1
ATOM 1289 N N . LYS A 1 161 ? 6.838 7.943 11.513 1.00 51.19 161 LYS A N 1
ATOM 1290 C CA . LYS A 1 161 ? 5.899 7.582 12.590 1.00 51.19 161 LYS A CA 1
ATOM 1291 C C . LYS A 1 161 ? 6.200 6.245 13.285 1.00 51.19 161 LYS A C 1
ATOM 1293 O O . LYS A 1 161 ? 5.465 5.869 14.184 1.00 51.19 161 LYS A O 1
ATOM 1298 N N . LEU A 1 162 ? 7.298 5.560 12.936 1.00 47.75 162 LEU A N 1
ATOM 1299 C CA . LEU A 1 162 ? 7.727 4.318 13.608 1.00 47.75 162 LEU A CA 1
ATOM 1300 C C . LEU A 1 162 ? 8.824 4.550 14.665 1.00 47.75 162 LEU A C 1
ATOM 1302 O O . LEU A 1 162 ? 9.491 3.615 15.080 1.00 47.75 162 LEU A O 1
ATOM 1306 N N . LYS A 1 163 ? 9.063 5.801 15.074 1.00 43.50 163 LYS A N 1
ATOM 1307 C CA . LYS A 1 163 ? 10.066 6.128 16.103 1.00 43.50 163 LYS A CA 1
ATOM 1308 C C . LYS A 1 163 ? 9.503 6.134 17.532 1.00 43.50 163 LYS A C 1
ATOM 1310 O O . LYS A 1 163 ? 10.270 6.301 18.468 1.00 43.50 163 LYS A O 1
ATOM 1315 N N . GLU A 1 164 ? 8.188 5.961 17.686 1.00 44.19 164 GLU A N 1
ATOM 1316 C CA . GLU A 1 164 ? 7.468 6.062 18.970 1.00 44.19 164 GLU A CA 1
ATOM 1317 C C . GLU A 1 164 ? 6.765 4.757 19.394 1.00 44.19 164 GLU A C 1
ATOM 1319 O O . GLU A 1 164 ? 6.122 4.720 20.436 1.00 44.19 164 GLU A O 1
ATOM 1324 N N . SER A 1 165 ? 6.869 3.681 18.610 1.00 44.34 165 SER A N 1
ATOM 1325 C CA . SER A 1 165 ? 6.218 2.397 18.897 1.00 44.34 165 SER A CA 1
ATOM 1326 C C . SER A 1 165 ? 7.273 1.300 18.998 1.00 44.34 165 SER A C 1
ATOM 1328 O O . SER A 1 165 ? 8.236 1.343 18.239 1.00 44.34 165 SER A O 1
ATOM 1330 N N . ASP A 1 166 ? 7.045 0.294 19.850 1.00 44.72 166 ASP A N 1
ATOM 1331 C CA . ASP A 1 166 ? 7.878 -0.911 20.082 1.00 44.72 166 ASP A CA 1
ATOM 1332 C C . ASP A 1 166 ? 8.109 -1.809 18.839 1.00 44.72 166 ASP A C 1
ATOM 1334 O O . ASP A 1 166 ? 8.437 -2.990 18.938 1.00 44.72 166 ASP A O 1
ATOM 1338 N N . PHE A 1 167 ? 7.910 -1.275 17.637 1.00 44.41 167 PHE A N 1
ATOM 1339 C CA . PHE A 1 167 ? 8.261 -1.919 16.387 1.00 44.41 167 PHE A CA 1
ATOM 1340 C C . PHE A 1 167 ? 9.756 -1.739 16.158 1.00 44.41 167 PHE A C 1
ATOM 1342 O O . PHE A 1 167 ? 10.222 -0.626 15.917 1.00 44.41 167 PHE A O 1
ATOM 1349 N N . HIS A 1 168 ? 10.500 -2.843 16.189 1.00 43.16 168 HIS A N 1
ATOM 1350 C CA . HIS A 1 168 ? 11.889 -2.853 15.753 1.00 43.16 168 HIS A CA 1
ATOM 1351 C C . HIS A 1 168 ? 11.998 -2.262 14.336 1.00 43.16 168 HIS A C 1
ATOM 1353 O O . HIS A 1 168 ? 11.393 -2.800 13.401 1.00 43.16 168 HIS A O 1
ATOM 1359 N N . PRO A 1 169 ? 12.752 -1.163 14.151 1.00 41.47 169 PRO A N 1
ATOM 1360 C CA . PRO A 1 169 ? 13.115 -0.696 12.827 1.00 41.47 169 PRO A CA 1
ATOM 1361 C C . PRO A 1 169 ? 13.898 -1.799 12.117 1.00 41.47 169 PRO A C 1
ATOM 1363 O O . PRO A 1 169 ? 14.841 -2.361 12.669 1.00 41.47 169 PRO A O 1
ATOM 1366 N N . TYR A 1 170 ? 13.510 -2.104 10.883 1.00 47.50 170 TYR A N 1
ATOM 1367 C CA . TYR A 1 170 ? 14.389 -2.817 9.969 1.00 47.50 170 TYR A CA 1
ATOM 1368 C C . TYR A 1 170 ? 15.601 -1.918 9.696 1.00 47.50 170 TYR A C 1
ATOM 1370 O O . TYR A 1 170 ? 15.452 -0.865 9.072 1.00 47.50 170 TYR A O 1
ATOM 1378 N N . GLU A 1 171 ? 16.775 -2.320 10.183 1.00 39.69 171 GLU A N 1
ATOM 1379 C CA . GLU A 1 171 ? 18.058 -1.751 9.774 1.00 39.69 171 GLU A CA 1
ATOM 1380 C C . GLU A 1 171 ? 18.282 -2.107 8.294 1.00 39.69 171 GLU A C 1
ATOM 1382 O O . GLU A 1 171 ? 18.314 -3.289 7.940 1.00 39.69 171 GLU A O 1
ATOM 1387 N N . PRO A 1 172 ? 18.396 -1.124 7.386 1.00 42.47 172 PRO A N 1
ATOM 1388 C CA . PRO A 1 172 ? 18.766 -1.402 6.010 1.00 42.47 172 PRO A CA 1
ATOM 1389 C C . PRO A 1 172 ? 20.187 -1.971 5.983 1.00 42.47 172 PRO A C 1
ATOM 1391 O O . PRO A 1 172 ? 21.132 -1.276 6.350 1.00 42.47 172 PRO A O 1
ATOM 1394 N N . GLU A 1 173 ? 20.364 -3.200 5.495 1.00 41.31 173 GLU A N 1
ATOM 1395 C CA . GLU A 1 173 ? 21.683 -3.748 5.151 1.00 41.31 173 GLU A CA 1
ATOM 1396 C C . GLU A 1 173 ? 22.299 -2.985 3.963 1.00 41.31 173 GLU A C 1
ATOM 1398 O O . GLU A 1 173 ? 22.326 -3.458 2.831 1.00 41.31 173 GLU A O 1
ATOM 1403 N N . CYS A 1 174 ? 22.736 -1.750 4.190 1.00 38.88 174 CYS A N 1
ATOM 1404 C CA . CYS A 1 174 ? 23.427 -0.899 3.223 1.00 38.88 174 CYS A CA 1
ATOM 1405 C C . CYS A 1 174 ? 24.381 0.050 3.969 1.00 38.88 174 CYS A C 1
ATOM 1407 O O . CYS A 1 174 ? 24.294 1.265 3.808 1.00 38.88 174 CYS A O 1
ATOM 1409 N N . ALA A 1 175 ? 25.263 -0.473 4.829 1.00 36.56 175 ALA A N 1
ATOM 1410 C CA . ALA A 1 175 ? 26.301 0.345 5.473 1.00 36.56 175 ALA A CA 1
ATOM 1411 C C . ALA A 1 175 ? 27.584 -0.417 5.869 1.00 36.56 175 ALA A C 1
ATOM 1413 O O . ALA A 1 175 ? 28.336 0.068 6.707 1.00 36.56 175 ALA A O 1
ATOM 1414 N N . LEU A 1 176 ? 27.872 -1.576 5.269 1.00 36.75 176 LEU A N 1
ATOM 1415 C CA . LEU A 1 176 ? 29.148 -2.280 5.460 1.00 36.75 176 LEU A CA 1
ATOM 1416 C C . LEU A 1 176 ? 29.833 -2.515 4.115 1.00 36.75 176 LEU A C 1
ATOM 1418 O O . LEU A 1 176 ? 30.034 -3.648 3.705 1.00 36.75 176 LEU A O 1
ATOM 1422 N N . ASP A 1 177 ? 30.151 -1.434 3.407 1.00 36.69 177 ASP A N 1
ATOM 1423 C CA . ASP A 1 177 ? 31.212 -1.495 2.400 1.00 36.69 177 ASP A CA 1
ATOM 1424 C C . ASP A 1 177 ? 31.785 -0.095 2.171 1.00 36.69 177 ASP A C 1
ATOM 1426 O O . ASP A 1 177 ? 31.521 0.576 1.175 1.00 36.69 177 ASP A O 1
ATOM 1430 N N . GLN A 1 178 ? 32.487 0.413 3.184 1.00 41.66 178 GLN A N 1
ATOM 1431 C CA . GLN A 1 178 ? 33.427 1.522 3.036 1.00 41.66 178 GLN A CA 1
ATOM 1432 C C . GLN A 1 178 ? 34.338 1.591 4.264 1.00 41.66 178 GLN A C 1
ATOM 1434 O O . GLN A 1 178 ? 34.004 2.191 5.282 1.00 41.66 178 GLN A O 1
ATOM 1439 N N . GLY A 1 179 ? 35.512 0.971 4.153 1.00 27.83 179 GLY A N 1
ATOM 1440 C CA . GLY A 1 179 ? 36.605 1.178 5.096 1.00 27.83 179 GLY A CA 1
ATOM 1441 C C . GLY A 1 179 ? 37.660 0.082 5.035 1.00 27.83 179 GLY A C 1
ATOM 1442 O O . GLY A 1 179 ? 37.480 -0.960 5.651 1.00 27.83 179 GLY A O 1
ATOM 1443 N N . GLY A 1 180 ? 38.779 0.339 4.347 1.00 27.75 180 GLY A N 1
ATOM 1444 C CA . GLY A 1 180 ? 40.013 -0.414 4.599 1.00 27.75 180 GLY A CA 1
ATOM 1445 C C . GLY A 1 180 ? 40.907 -0.707 3.399 1.00 27.75 180 GLY A C 1
ATOM 1446 O O . GLY A 1 180 ? 41.255 -1.859 3.163 1.00 27.75 180 GLY A O 1
ATOM 1447 N N . THR A 1 181 ? 41.340 0.316 2.663 1.00 32.81 181 THR A N 1
ATOM 1448 C CA . THR A 1 181 ? 42.522 0.194 1.802 1.00 32.81 181 THR A CA 1
ATOM 1449 C C . THR A 1 181 ? 43.782 0.176 2.677 1.00 32.81 181 THR A C 1
ATOM 1451 O O . THR A 1 181 ? 44.117 1.193 3.275 1.00 32.81 181 THR A O 1
ATOM 1454 N N . GLY A 1 182 ? 44.501 -0.951 2.684 1.00 27.33 182 GLY A N 1
ATOM 1455 C CA . GLY A 1 182 ? 45.964 -0.999 2.815 1.00 27.33 182 GLY A CA 1
ATOM 1456 C C . GLY A 1 182 ? 46.571 -1.290 4.194 1.00 27.33 182 GLY A C 1
ATOM 1457 O O . GLY A 1 182 ? 46.691 -0.393 5.015 1.00 27.33 182 GLY A O 1
ATOM 1458 N N . SER A 1 183 ? 47.121 -2.499 4.365 1.00 28.94 183 SER A N 1
ATOM 1459 C CA . SER A 1 183 ? 48.553 -2.716 4.665 1.00 28.94 183 SER A CA 1
ATOM 1460 C C . SER A 1 183 ? 48.877 -4.216 4.702 1.00 28.94 183 SER A C 1
ATOM 1462 O O . SER A 1 183 ? 48.162 -4.991 5.329 1.00 28.94 183 SER A O 1
ATOM 1464 N N . ALA A 1 184 ? 49.957 -4.607 4.029 1.00 32.69 184 ALA A N 1
ATOM 1465 C CA . ALA A 1 184 ? 50.474 -5.971 3.948 1.00 32.69 184 ALA A CA 1
ATOM 1466 C C . ALA A 1 184 ? 51.216 -6.407 5.226 1.00 32.69 184 ALA A C 1
ATOM 1468 O O . ALA A 1 184 ? 51.923 -5.581 5.798 1.00 32.69 184 ALA A O 1
ATOM 1469 N N . GLN A 1 185 ? 51.137 -7.700 5.585 1.00 32.59 185 GLN A N 1
ATOM 1470 C CA . GLN A 1 185 ? 52.275 -8.524 6.039 1.00 32.59 185 GLN A CA 1
ATOM 1471 C C . GLN A 1 185 ? 51.901 -10.017 6.212 1.00 32.59 185 GLN A C 1
ATOM 1473 O O . GLN A 1 185 ? 51.120 -10.406 7.070 1.00 32.59 185 GLN A O 1
ATOM 1478 N N . ASP A 1 186 ? 52.471 -10.795 5.299 1.00 28.47 186 ASP A N 1
ATOM 1479 C CA . ASP A 1 186 ? 52.995 -12.168 5.294 1.00 28.47 186 ASP A CA 1
ATOM 1480 C C . ASP A 1 186 ? 53.082 -13.098 6.544 1.00 28.47 186 ASP A C 1
ATOM 1482 O O . ASP A 1 186 ? 53.508 -12.704 7.625 1.00 28.47 186 ASP A O 1
ATOM 1486 N N . LEU A 1 187 ? 52.882 -14.398 6.219 1.00 35.56 187 LEU A N 1
ATOM 1487 C CA . LEU A 1 187 ? 53.482 -15.669 6.714 1.00 35.56 187 LEU A CA 1
ATOM 1488 C C . LEU A 1 187 ? 52.795 -16.570 7.783 1.00 35.56 187 LEU A C 1
ATOM 1490 O O . LEU A 1 187 ? 52.961 -16.415 8.984 1.00 35.56 187 LEU A O 1
ATOM 1494 N N . ALA A 1 188 ? 52.162 -17.631 7.246 1.00 29.98 188 ALA A N 1
ATOM 1495 C CA . ALA A 1 188 ? 52.325 -19.081 7.508 1.00 29.98 188 ALA A CA 1
ATOM 1496 C C . ALA A 1 188 ? 52.251 -19.675 8.940 1.00 29.98 188 ALA A C 1
ATOM 1498 O O . ALA A 1 188 ? 53.174 -19.515 9.730 1.00 29.98 188 ALA A O 1
ATOM 1499 N N . ALA A 1 189 ? 51.268 -20.566 9.184 1.00 29.14 189 ALA A N 1
ATOM 1500 C CA . ALA A 1 189 ? 51.421 -22.042 9.162 1.00 29.14 189 ALA A CA 1
ATOM 1501 C C . ALA A 1 189 ? 50.410 -22.798 10.073 1.00 29.14 189 ALA A C 1
ATOM 1503 O O . ALA A 1 189 ? 50.283 -22.488 11.251 1.00 29.14 189 ALA A O 1
ATOM 1504 N N . SER A 1 190 ? 49.887 -23.917 9.540 1.00 30.89 190 SER A N 1
ATOM 1505 C CA . SER A 1 190 ? 49.403 -25.150 10.220 1.00 30.89 190 SER A CA 1
ATOM 1506 C C . SER A 1 190 ? 47.924 -25.267 10.658 1.00 30.89 190 SER A C 1
ATOM 1508 O O . SER A 1 190 ? 47.461 -24.594 11.569 1.00 30.89 190 SER A O 1
ATOM 1510 N N . ASP A 1 191 ? 47.249 -26.219 10.004 1.00 29.97 191 ASP A N 1
ATOM 1511 C CA . ASP A 1 191 ? 45.916 -26.836 10.206 1.00 29.97 191 ASP A CA 1
ATOM 1512 C C . ASP A 1 191 ? 45.935 -27.896 11.350 1.00 29.97 191 ASP A C 1
ATOM 1514 O O . ASP A 1 191 ? 47.032 -28.176 11.849 1.00 29.97 191 ASP A O 1
ATOM 1518 N N . PRO A 1 192 ? 44.869 -28.686 11.653 1.00 49.91 192 PRO A N 1
ATOM 1519 C CA . PRO A 1 192 ? 43.399 -28.490 11.605 1.00 49.91 192 PRO A CA 1
ATOM 1520 C C . PRO A 1 192 ? 42.685 -28.904 12.932 1.00 49.91 192 PRO A C 1
ATOM 1522 O O . PRO A 1 192 ? 43.257 -29.656 13.718 1.00 49.91 192 PRO A O 1
ATOM 1525 N N . ALA A 1 193 ? 41.412 -28.514 13.154 1.00 28.73 193 ALA A N 1
ATOM 1526 C CA . ALA A 1 193 ? 40.360 -29.375 13.760 1.00 28.73 193 ALA A CA 1
ATOM 1527 C C . ALA A 1 193 ? 38.998 -28.661 13.979 1.00 28.73 193 ALA A C 1
ATOM 1529 O O . ALA A 1 193 ? 38.894 -27.751 14.799 1.00 28.73 193 ALA A O 1
ATOM 1530 N N . GLU A 1 194 ? 37.961 -29.230 13.344 1.00 33.09 194 GLU A N 1
ATOM 1531 C CA . GLU A 1 194 ? 36.539 -29.297 13.752 1.00 33.09 194 GLU A CA 1
ATOM 1532 C C . GLU A 1 194 ? 35.595 -28.071 13.568 1.00 33.09 194 GLU A C 1
ATOM 1534 O O . GLU A 1 194 ? 36.027 -26.926 13.459 1.00 33.09 194 GLU A O 1
ATOM 1539 N N . PRO A 1 195 ? 34.279 -28.326 13.373 1.00 34.75 195 PRO A N 1
ATOM 1540 C CA . PRO A 1 195 ? 33.554 -27.882 12.185 1.00 34.75 195 PRO A CA 1
ATOM 1541 C C . PRO A 1 195 ? 32.773 -26.586 12.422 1.00 34.75 195 PRO A C 1
ATOM 1543 O O . PRO A 1 195 ? 31.784 -26.546 13.153 1.00 34.75 195 PRO A O 1
ATOM 1546 N N . GLY A 1 196 ? 33.210 -25.521 11.754 1.00 27.08 196 GLY A N 1
ATOM 1547 C CA . GLY A 1 196 ? 32.523 -24.236 11.743 1.00 27.08 196 GLY A CA 1
ATOM 1548 C C . GLY A 1 196 ? 31.277 -24.267 10.864 1.00 27.08 196 GLY A C 1
ATOM 1549 O O . GLY A 1 196 ? 31.329 -24.654 9.695 1.00 27.08 196 GLY A O 1
ATOM 1550 N N . GLU A 1 197 ? 30.166 -23.846 11.458 1.00 31.44 197 GLU A N 1
ATOM 1551 C CA . GLU A 1 197 ? 28.855 -23.650 10.857 1.00 31.44 197 GLU A CA 1
ATOM 1552 C C . GLU A 1 197 ? 28.954 -23.034 9.460 1.00 31.44 197 GLU A C 1
ATOM 1554 O O . GLU A 1 197 ? 29.435 -21.921 9.244 1.00 31.44 197 GLU A O 1
ATOM 1559 N N . MET A 1 198 ? 28.495 -23.822 8.493 1.00 29.05 198 MET A N 1
ATOM 1560 C CA . MET A 1 198 ? 28.414 -23.475 7.089 1.00 29.05 198 MET A CA 1
ATOM 1561 C C . MET A 1 198 ? 27.601 -22.186 6.946 1.00 29.05 198 MET A C 1
ATOM 1563 O O . MET A 1 198 ? 26.383 -22.194 7.110 1.00 29.05 198 MET A O 1
ATOM 1567 N N . HIS A 1 199 ? 28.299 -21.085 6.659 1.00 34.50 199 HIS A N 1
ATOM 1568 C CA . HIS A 1 199 ? 27.743 -19.779 6.327 1.00 34.50 199 HIS A CA 1
ATOM 1569 C C . HIS A 1 199 ? 26.610 -19.925 5.299 1.00 34.50 199 HIS A C 1
ATOM 1571 O O . HIS A 1 199 ? 26.830 -19.978 4.087 1.00 34.50 199 HIS A O 1
ATOM 1577 N N . LEU A 1 200 ? 25.372 -19.956 5.791 1.00 34.94 200 LEU A N 1
ATOM 1578 C CA . LEU A 1 200 ? 24.152 -19.853 5.000 1.00 34.94 200 LEU A CA 1
ATOM 1579 C C . LEU A 1 200 ? 23.929 -18.390 4.609 1.00 34.94 200 LEU A C 1
ATOM 1581 O O . LEU A 1 200 ? 22.889 -17.801 4.895 1.00 34.94 200 LEU A O 1
ATOM 1585 N N . TYR A 1 201 ? 24.888 -17.792 3.900 1.00 38.12 201 TYR A N 1
ATOM 1586 C CA . TYR A 1 201 ? 24.549 -16.662 3.049 1.00 38.12 201 TYR A CA 1
ATOM 1587 C C . TYR A 1 201 ? 23.805 -17.235 1.855 1.00 38.12 201 TYR A C 1
ATOM 1589 O O . TYR A 1 201 ? 24.394 -17.663 0.861 1.00 38.12 201 TYR A O 1
ATOM 1597 N N . SER A 1 202 ? 22.482 -17.286 1.993 1.00 42.34 202 SER A N 1
ATOM 1598 C CA . SER A 1 202 ? 21.572 -17.469 0.874 1.00 42.34 202 SER A CA 1
ATOM 1599 C C . SER A 1 202 ? 21.904 -16.402 -0.162 1.00 42.34 202 SER A C 1
ATOM 1601 O O . SER A 1 202 ? 21.486 -15.252 -0.051 1.00 42.34 202 SER A O 1
ATOM 1603 N N . ARG A 1 203 ? 22.715 -16.781 -1.153 1.00 44.91 203 ARG A N 1
ATOM 1604 C CA . ARG A 1 203 ? 22.954 -16.030 -2.382 1.00 44.91 203 ARG A CA 1
ATOM 1605 C C . ARG A 1 203 ? 21.570 -15.688 -2.925 1.00 44.91 203 ARG A C 1
ATOM 1607 O O . ARG A 1 203 ? 20.882 -16.579 -3.424 1.00 44.91 203 ARG A O 1
ATOM 1614 N N . LEU A 1 204 ? 21.129 -14.436 -2.778 1.00 51.59 204 LEU A N 1
ATOM 1615 C CA . LEU A 1 204 ? 19.877 -14.022 -3.398 1.00 51.59 204 LEU A CA 1
ATOM 1616 C C . LEU A 1 204 ? 19.981 -14.358 -4.894 1.00 51.59 204 LEU A C 1
ATOM 1618 O O . LEU A 1 204 ? 21.001 -14.025 -5.510 1.00 51.59 204 LEU A O 1
ATOM 1622 N N . PRO A 1 205 ? 18.975 -15.019 -5.490 1.00 54.59 205 PRO A N 1
ATOM 1623 C CA . PRO A 1 205 ? 19.007 -15.309 -6.909 1.00 54.59 205 PRO A CA 1
ATOM 1624 C C . PRO A 1 205 ? 19.156 -13.991 -7.670 1.00 54.59 205 PRO A C 1
ATOM 1626 O O . PRO A 1 205 ? 18.346 -13.071 -7.520 1.00 54.59 205 PRO A O 1
ATOM 1629 N N . SER A 1 206 ? 20.215 -13.879 -8.469 1.00 77.69 206 SER A N 1
ATOM 1630 C CA . SER A 1 206 ? 20.431 -12.718 -9.319 1.00 77.69 206 SER A CA 1
ATOM 1631 C C . SER A 1 206 ? 19.280 -12.631 -10.320 1.00 77.69 206 SER A C 1
ATOM 1633 O O . SER A 1 206 ? 19.063 -13.520 -11.142 1.00 77.69 206 SER A O 1
ATO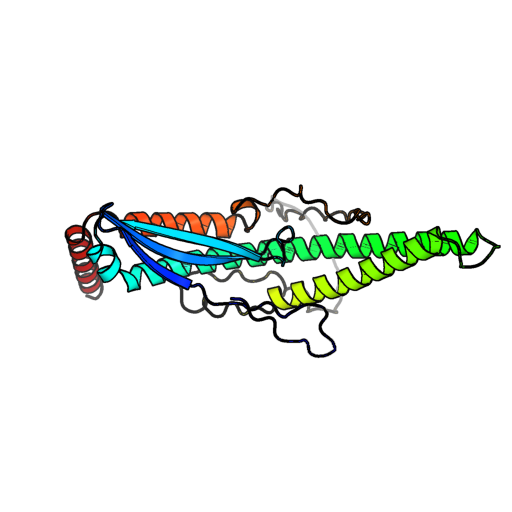M 1635 N N . TYR A 1 207 ? 18.492 -11.559 -10.226 1.00 88.69 207 TYR A N 1
ATOM 1636 C CA . TYR A 1 207 ? 17.406 -11.310 -11.167 1.00 88.69 207 TYR A CA 1
ATOM 1637 C C . TYR A 1 207 ? 17.963 -11.215 -12.593 1.00 88.69 207 TYR A C 1
ATOM 1639 O O . TYR A 1 207 ? 18.802 -10.356 -12.864 1.00 88.69 207 TYR A O 1
ATOM 1647 N N . THR A 1 208 ? 17.491 -12.079 -13.495 1.00 88.81 208 THR A N 1
ATOM 1648 C CA . THR A 1 208 ? 17.831 -12.019 -14.921 1.00 88.81 208 THR A CA 1
ATOM 1649 C C . THR A 1 208 ? 16.903 -11.026 -15.629 1.00 88.81 208 THR A C 1
ATOM 1651 O O . THR A 1 208 ? 15.689 -11.262 -15.644 1.00 88.81 208 THR A O 1
ATOM 1654 N N . PRO A 1 209 ? 17.436 -9.935 -16.213 1.00 92.00 209 PRO A N 1
ATOM 1655 C CA . PRO A 1 209 ? 16.633 -8.951 -16.931 1.00 92.00 209 PRO A CA 1
ATOM 1656 C C . PRO A 1 209 ? 15.898 -9.553 -18.129 1.00 92.00 209 PRO A C 1
ATOM 1658 O O . PRO A 1 209 ? 16.404 -10.454 -18.802 1.00 92.00 209 PRO A O 1
ATOM 1661 N N . LYS A 1 210 ? 14.706 -9.033 -18.414 1.00 90.62 210 LYS A N 1
ATOM 1662 C CA . LYS A 1 210 ? 13.828 -9.493 -19.495 1.00 90.62 210 LYS A CA 1
ATOM 1663 C C . LYS A 1 210 ? 13.646 -8.403 -20.542 1.00 90.62 210 LYS A C 1
ATOM 1665 O O . LYS A 1 210 ? 13.464 -7.235 -20.210 1.00 90.62 210 LYS A O 1
ATOM 1670 N N . LEU A 1 211 ? 13.631 -8.798 -21.817 1.00 88.38 211 LEU A N 1
ATOM 1671 C CA . LEU A 1 211 ? 13.311 -7.885 -22.914 1.00 88.38 211 LEU A CA 1
ATOM 1672 C C . LEU A 1 211 ? 11.839 -7.463 -22.830 1.00 88.38 211 LEU A C 1
ATOM 1674 O O . LEU A 1 211 ? 10.938 -8.306 -22.887 1.00 88.38 211 LEU A O 1
ATOM 1678 N N . ILE A 1 212 ? 11.586 -6.161 -22.736 1.00 86.12 212 ILE A N 1
ATOM 1679 C CA . ILE A 1 212 ? 10.234 -5.608 -22.759 1.00 86.12 212 ILE A CA 1
ATOM 1680 C C . ILE A 1 212 ? 9.896 -5.259 -24.203 1.00 86.12 212 ILE A C 1
ATOM 1682 O O . ILE A 1 212 ? 10.416 -4.298 -24.758 1.00 86.12 212 ILE A O 1
ATOM 1686 N N . LYS A 1 213 ? 8.978 -6.013 -24.810 1.00 76.00 213 LYS A N 1
ATOM 1687 C CA . LYS A 1 213 ? 8.382 -5.601 -26.086 1.00 76.00 213 LYS A CA 1
ATOM 1688 C C . LYS A 1 213 ? 7.447 -4.419 -25.847 1.00 76.00 213 LYS A C 1
ATOM 1690 O O . LYS A 1 213 ? 6.647 -4.464 -24.904 1.00 76.00 213 LYS A O 1
ATOM 1695 N N . ALA A 1 214 ? 7.505 -3.405 -26.709 1.00 64.25 214 ALA A N 1
ATOM 1696 C CA . ALA A 1 214 ? 6.486 -2.367 -26.767 1.00 64.25 214 ALA A CA 1
ATOM 1697 C C . ALA A 1 214 ? 5.129 -3.050 -27.003 1.00 64.25 214 ALA A C 1
ATOM 1699 O O . ALA A 1 214 ? 4.876 -3.640 -28.053 1.00 64.25 214 ALA A O 1
ATOM 1700 N N . LYS A 1 215 ? 4.280 -3.094 -25.970 1.00 57.44 215 LYS A N 1
ATOM 1701 C CA . LYS A 1 215 ? 2.957 -3.708 -26.101 1.00 57.44 215 LYS A CA 1
ATOM 1702 C C . LYS A 1 215 ? 2.064 -2.769 -26.914 1.00 57.44 215 LYS A C 1
ATOM 1704 O O . LYS A 1 215 ? 2.107 -1.561 -26.665 1.00 57.44 215 LYS A O 1
ATOM 1709 N N . PRO A 1 216 ? 1.218 -3.296 -27.818 1.00 43.66 216 PRO A N 1
ATOM 1710 C CA . PRO A 1 216 ? 0.176 -2.493 -28.439 1.00 43.66 216 PRO A CA 1
ATOM 1711 C C . PRO A 1 216 ? -0.679 -1.856 -27.340 1.00 43.66 216 PRO A C 1
ATOM 1713 O O . PRO A 1 216 ? -0.966 -2.474 -26.309 1.00 43.66 216 PRO A O 1
ATOM 1716 N N . ALA A 1 217 ? -1.013 -0.583 -27.538 1.00 46.31 217 ALA A N 1
ATOM 1717 C CA . ALA A 1 217 ? -1.731 0.221 -26.567 1.00 46.31 217 ALA A CA 1
ATOM 1718 C C . ALA A 1 217 ? -3.010 -0.502 -26.106 1.00 46.31 217 ALA A C 1
ATOM 1720 O O . ALA A 1 217 ? -3.839 -0.868 -26.934 1.00 46.31 217 ALA A O 1
ATOM 1721 N N . LYS A 1 218 ? -3.178 -0.618 -24.778 1.00 50.59 218 LYS A N 1
ATOM 1722 C CA . LYS A 1 218 ? -4.377 -1.111 -24.065 1.00 50.59 218 LYS A CA 1
ATOM 1723 C C . LYS A 1 218 ? -4.522 -2.639 -23.956 1.00 50.59 218 LYS A C 1
ATOM 1725 O O . LYS A 1 218 ? -5.464 -3.226 -24.471 1.00 50.59 218 LYS A O 1
ATOM 1730 N N . CYS A 1 219 ? -3.655 -3.280 -23.173 1.00 53.38 219 CYS A N 1
ATOM 1731 C CA . CYS A 1 219 ? -3.970 -4.591 -22.595 1.00 53.38 219 CYS A CA 1
ATOM 1732 C C . CYS A 1 219 ? -4.638 -4.364 -21.229 1.00 53.38 219 CYS A C 1
ATOM 1734 O O . CYS A 1 219 ? -3.949 -4.146 -20.233 1.00 53.38 219 CYS A O 1
ATOM 1736 N N . PHE A 1 220 ? -5.974 -4.345 -21.208 1.00 54.41 220 PHE A N 1
ATOM 1737 C CA . PHE A 1 220 ? -6.783 -4.232 -19.985 1.00 54.41 220 PHE A CA 1
ATOM 1738 C C . PHE A 1 220 ? -6.808 -5.532 -19.155 1.00 54.41 220 PHE A C 1
ATOM 1740 O O . PHE A 1 220 ? -7.316 -5.528 -18.041 1.00 54.41 220 PHE A O 1
ATOM 1747 N N . ASP A 1 221 ? -6.208 -6.616 -19.658 1.00 58.16 221 ASP A N 1
ATOM 1748 C CA . ASP A 1 221 ? -6.296 -7.966 -19.078 1.00 58.16 221 ASP A CA 1
ATOM 1749 C C . ASP A 1 221 ? -5.186 -8.304 -18.075 1.00 58.16 221 ASP A C 1
ATOM 1751 O O . ASP A 1 221 ? -4.960 -9.469 -17.738 1.00 58.16 221 ASP A O 1
ATOM 1755 N N . LYS A 1 222 ? -4.442 -7.309 -17.586 1.00 73.25 222 LYS A N 1
ATOM 175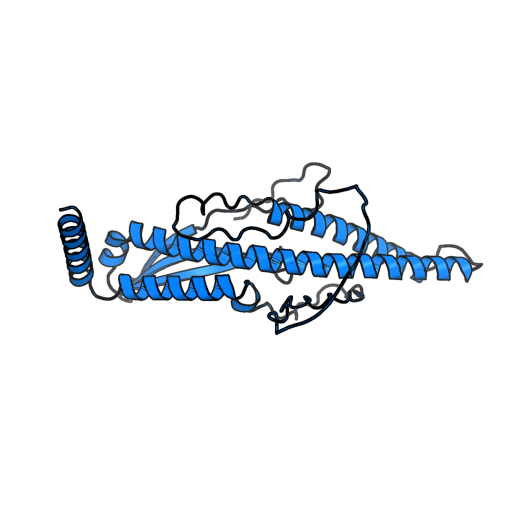6 C CA . LYS A 1 222 ? -3.458 -7.578 -16.540 1.00 73.25 222 LYS A CA 1
ATOM 1757 C C . LYS A 1 222 ? -4.171 -7.812 -15.212 1.00 73.25 222 LYS A C 1
ATOM 1759 O O . LYS A 1 222 ? -4.760 -6.899 -14.640 1.00 73.25 222 LYS A O 1
ATOM 1764 N N . LYS A 1 223 ? -4.083 -9.048 -14.715 1.00 84.62 223 LYS A N 1
ATOM 1765 C CA . LYS A 1 223 ? -4.558 -9.417 -13.381 1.00 84.62 223 LYS A CA 1
ATOM 1766 C C . LYS A 1 223 ? -3.836 -8.563 -12.334 1.00 84.62 223 LYS A C 1
ATOM 1768 O O . LYS A 1 223 ? -2.610 -8.588 -12.255 1.00 84.62 223 LYS A O 1
ATOM 1773 N N . LEU A 1 224 ? -4.610 -7.828 -11.538 1.00 89.75 224 LEU A N 1
ATOM 1774 C CA . LEU A 1 224 ? -4.090 -7.096 -10.389 1.00 89.75 224 LEU A CA 1
ATOM 1775 C C . LEU A 1 224 ? -3.621 -8.069 -9.307 1.00 89.75 224 LEU A C 1
ATOM 1777 O O . LEU A 1 224 ? -4.237 -9.116 -9.092 1.00 89.75 224 LEU A O 1
ATOM 1781 N N . LYS A 1 225 ? -2.565 -7.677 -8.597 1.00 92.75 225 LYS A N 1
ATOM 1782 C CA . LYS A 1 225 ? -2.005 -8.456 -7.493 1.00 92.75 225 LYS A CA 1
ATOM 1783 C C . LYS A 1 225 ? -2.991 -8.614 -6.331 1.00 92.75 225 LYS A C 1
ATOM 1785 O O . LYS A 1 225 ? -3.837 -7.740 -6.094 1.00 92.75 225 LYS A O 1
ATOM 1790 N N . THR A 1 226 ? -2.896 -9.706 -5.588 1.00 94.94 226 THR A N 1
ATOM 1791 C CA . THR A 1 226 ? -3.577 -9.855 -4.294 1.00 94.94 226 THR A CA 1
ATOM 1792 C C . THR A 1 226 ? -2.932 -8.944 -3.245 1.00 94.94 226 THR A C 1
ATOM 1794 O O . THR A 1 226 ? -1.842 -8.419 -3.456 1.00 94.94 226 THR A O 1
ATOM 1797 N N . LEU A 1 227 ? -3.595 -8.724 -2.105 1.00 93.81 227 LEU A N 1
ATOM 1798 C CA . LEU A 1 227 ? -3.021 -7.906 -1.028 1.00 93.81 227 LEU A CA 1
ATOM 1799 C C . LEU A 1 227 ? -1.702 -8.489 -0.492 1.00 93.81 227 LEU A C 1
ATOM 1801 O O . LEU A 1 227 ? -0.774 -7.739 -0.203 1.00 93.81 227 LEU A O 1
ATOM 1805 N N . GLU A 1 228 ? -1.631 -9.817 -0.409 1.00 94.19 228 GLU A N 1
ATOM 1806 C CA . GLU A 1 228 ? -0.431 -10.558 -0.024 1.00 94.19 228 GLU A CA 1
ATOM 1807 C C . GLU A 1 228 ? 0.711 -10.323 -1.024 1.00 94.19 228 GLU A C 1
ATOM 1809 O O . GLU A 1 228 ? 1.812 -9.968 -0.626 1.00 94.19 228 GLU A O 1
ATOM 1814 N N . GLU A 1 229 ? 0.434 -10.399 -2.331 1.00 94.88 229 GLU A N 1
ATOM 1815 C CA . GLU A 1 229 ? 1.422 -10.144 -3.393 1.00 94.88 229 GLU A CA 1
ATOM 1816 C C . GLU A 1 229 ? 1.890 -8.678 -3.453 1.00 94.88 229 GLU A C 1
ATOM 1818 O O . GLU A 1 229 ? 2.952 -8.381 -4.001 1.00 94.88 229 GLU A O 1
ATOM 1823 N N . LEU A 1 230 ? 1.099 -7.736 -2.929 1.00 95.31 230 LEU A N 1
ATOM 1824 C CA . LEU A 1 230 ? 1.461 -6.317 -2.880 1.00 95.31 230 LEU A CA 1
ATOM 1825 C C . LEU A 1 230 ? 2.451 -5.980 -1.770 1.00 95.31 230 LEU A C 1
ATOM 1827 O O . LEU A 1 230 ? 2.990 -4.870 -1.777 1.00 95.31 230 LEU A O 1
ATOM 1831 N N . CYS A 1 231 ? 2.649 -6.873 -0.805 1.00 95.12 231 CYS A N 1
ATOM 1832 C CA . CYS A 1 231 ? 3.400 -6.591 0.405 1.00 95.12 231 CYS A CA 1
ATOM 1833 C C . CYS A 1 231 ? 4.533 -7.593 0.594 1.00 95.12 231 CYS A C 1
ATOM 1835 O O . CYS A 1 231 ? 4.478 -8.741 0.171 1.00 95.12 231 CYS A O 1
ATOM 1837 N N . ASP A 1 232 ? 5.582 -7.150 1.275 1.00 94.88 232 ASP A N 1
ATOM 1838 C CA . ASP A 1 232 ? 6.566 -8.070 1.824 1.00 94.88 232 ASP A CA 1
ATOM 1839 C C . ASP A 1 232 ? 5.895 -8.984 2.872 1.00 94.88 232 ASP A C 1
ATOM 1841 O O . ASP A 1 232 ? 5.155 -8.506 3.738 1.00 94.88 232 ASP A O 1
ATOM 1845 N N . ILE A 1 233 ? 6.150 -10.294 2.765 1.00 94.56 233 ILE A N 1
ATOM 1846 C CA . ILE A 1 233 ? 5.470 -11.354 3.530 1.00 94.56 233 ILE A CA 1
ATOM 1847 C C . ILE A 1 233 ? 5.565 -11.113 5.040 1.00 94.56 233 ILE A C 1
ATOM 1849 O O . ILE A 1 233 ? 4.591 -11.328 5.756 1.00 94.56 233 ILE A O 1
ATOM 1853 N N . TYR A 1 234 ? 6.709 -10.629 5.533 1.00 94.25 234 TYR A N 1
ATOM 1854 C CA . TYR A 1 234 ? 6.903 -10.380 6.962 1.00 94.25 234 TYR A CA 1
ATOM 1855 C C . TYR A 1 234 ? 5.920 -9.324 7.486 1.00 94.25 234 TYR A C 1
ATOM 1857 O O . TYR A 1 234 ? 5.204 -9.552 8.461 1.00 94.25 234 TYR A O 1
ATOM 1865 N N . PHE A 1 235 ? 5.835 -8.185 6.797 1.00 95.12 235 PHE A N 1
ATOM 1866 C CA . PHE A 1 235 ? 4.946 -7.085 7.179 1.00 95.12 235 PHE A CA 1
ATOM 1867 C C . PHE A 1 235 ? 3.473 -7.439 6.974 1.00 95.12 235 PHE A C 1
ATOM 1869 O O . PHE A 1 235 ? 2.616 -7.001 7.743 1.00 95.12 235 PHE A O 1
ATOM 1876 N N . PHE A 1 236 ? 3.166 -8.234 5.948 1.00 96.50 236 PHE A N 1
ATOM 1877 C CA . PHE A 1 236 ? 1.813 -8.725 5.719 1.00 96.50 236 PHE A CA 1
ATOM 1878 C C . PHE A 1 236 ? 1.333 -9.587 6.894 1.00 96.50 236 PHE A C 1
ATOM 1880 O O . PHE A 1 236 ? 0.290 -9.293 7.478 1.00 96.50 236 PHE A O 1
ATOM 1887 N N . THR A 1 237 ? 2.129 -10.577 7.304 1.00 96.44 237 THR A N 1
ATOM 1888 C CA . THR A 1 237 ? 1.817 -11.437 8.456 1.00 96.44 237 THR A CA 1
ATOM 1889 C C . THR A 1 237 ? 1.700 -10.626 9.745 1.00 96.44 237 THR A C 1
ATOM 1891 O O . THR A 1 237 ? 0.704 -10.747 10.452 1.00 96.44 237 THR A O 1
ATOM 1894 N N . GLN A 1 238 ? 2.639 -9.711 10.004 1.00 95.25 238 GLN A N 1
ATOM 1895 C CA . GLN A 1 238 ? 2.585 -8.842 11.183 1.00 95.25 238 GLN A CA 1
ATOM 1896 C C . GLN A 1 238 ? 1.324 -7.960 11.207 1.00 95.25 238 GLN A C 1
ATOM 1898 O O . GLN A 1 238 ? 0.732 -7.736 12.264 1.00 95.25 238 GLN A O 1
ATOM 1903 N N . THR A 1 239 ? 0.874 -7.481 10.045 1.00 96.56 239 THR A N 1
ATOM 1904 C CA . THR A 1 239 ? -0.384 -6.730 9.931 1.00 96.56 239 THR A CA 1
ATOM 1905 C C . THR A 1 239 ? -1.583 -7.608 10.287 1.00 96.56 239 THR A C 1
ATOM 1907 O O . THR A 1 239 ? -2.467 -7.159 11.018 1.00 96.56 239 THR A O 1
ATOM 1910 N N . LEU A 1 240 ? -1.630 -8.852 9.800 1.00 97.25 240 LEU A N 1
ATOM 1911 C CA . LEU A 1 240 ? -2.706 -9.790 10.132 1.00 97.25 240 LEU A CA 1
ATOM 1912 C C . LEU A 1 240 ? -2.739 -10.108 11.629 1.00 97.25 240 LEU A C 1
ATOM 1914 O O . LEU A 1 240 ? -3.815 -10.088 12.228 1.00 97.25 240 LEU A O 1
ATOM 1918 N N . ASP A 1 241 ? -1.581 -10.323 12.249 1.00 96.50 241 ASP A N 1
ATOM 1919 C CA . ASP A 1 241 ? -1.478 -10.555 13.691 1.00 96.50 241 ASP A CA 1
ATOM 1920 C C . ASP A 1 241 ? -1.989 -9.354 14.495 1.00 96.50 241 ASP A C 1
ATOM 1922 O O . ASP A 1 241 ? -2.748 -9.520 15.454 1.00 96.50 241 ASP A O 1
ATOM 1926 N N . GLN A 1 242 ? -1.651 -8.135 14.065 1.00 95.75 242 GLN A N 1
ATOM 1927 C CA . GLN A 1 242 ? -2.154 -6.902 14.668 1.00 95.75 242 GLN A CA 1
ATOM 1928 C C . GLN A 1 242 ? -3.679 -6.775 14.519 1.00 95.75 242 GLN A C 1
ATOM 1930 O O . GLN A 1 242 ? -4.363 -6.421 15.478 1.00 95.75 242 GLN A O 1
ATOM 1935 N N . LEU A 1 243 ? -4.242 -7.097 13.351 1.00 96.88 243 LEU A N 1
ATOM 1936 C CA . LEU A 1 243 ? -5.695 -7.090 13.138 1.00 96.88 243 LEU A CA 1
ATOM 1937 C C . LEU A 1 243 ? -6.407 -8.151 13.987 1.00 96.88 243 LEU A C 1
ATOM 1939 O O . LEU A 1 243 ? -7.463 -7.875 14.557 1.00 96.88 243 LEU A O 1
ATOM 1943 N N . HIS A 1 244 ? -5.814 -9.335 14.145 1.00 96.94 244 HIS A N 1
ATOM 1944 C CA . HIS A 1 244 ? -6.314 -10.355 15.065 1.00 96.94 244 HIS A CA 1
ATOM 1945 C C . HIS A 1 244 ? -6.231 -9.911 16.526 1.00 96.94 244 HIS A C 1
ATOM 1947 O 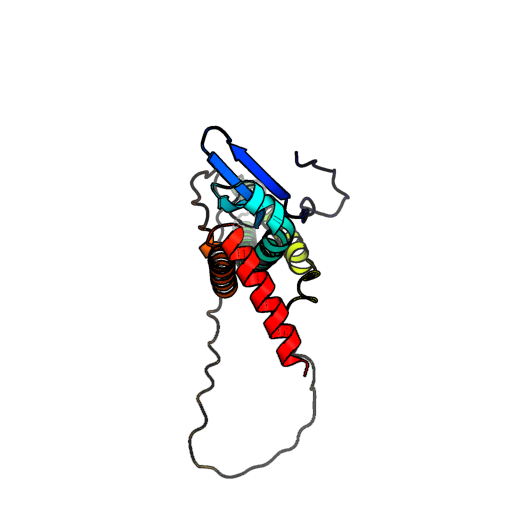O . HIS A 1 244 ? -7.139 -10.188 17.307 1.00 96.94 244 HIS A O 1
ATOM 1953 N N . HIS A 1 245 ? -5.161 -9.221 16.918 1.00 95.00 245 HIS A N 1
ATOM 1954 C CA . HIS A 1 245 ? -5.045 -8.655 18.258 1.00 95.00 245 HIS A CA 1
ATOM 1955 C C . HIS A 1 245 ? -6.142 -7.618 18.524 1.00 95.00 245 HIS A C 1
ATOM 1957 O O . HIS A 1 245 ? -6.777 -7.657 19.575 1.00 95.00 245 HIS A O 1
ATOM 1963 N N . ILE A 1 246 ? -6.406 -6.741 17.556 1.00 95.06 246 ILE A N 1
ATOM 1964 C CA . ILE A 1 246 ? -7.485 -5.751 17.615 1.00 95.06 246 ILE A CA 1
ATOM 1965 C C . ILE A 1 246 ? -8.841 -6.440 17.778 1.00 95.06 246 ILE A C 1
ATOM 1967 O O . ILE A 1 246 ? -9.578 -6.113 18.705 1.00 95.06 246 ILE A O 1
ATOM 1971 N N . GLU A 1 247 ? -9.162 -7.416 16.925 1.00 94.88 247 GLU A N 1
ATOM 1972 C CA . GLU A 1 247 ? -10.425 -8.161 17.015 1.00 94.88 247 GLU A CA 1
ATOM 1973 C C . GLU A 1 247 ? -10.623 -8.753 18.411 1.00 94.88 247 GLU A C 1
ATOM 1975 O O . GLU A 1 247 ? -11.676 -8.543 19.013 1.00 94.88 247 GLU A O 1
ATOM 1980 N N . ARG A 1 248 ? -9.593 -9.407 18.961 1.00 92.94 248 ARG A N 1
ATOM 1981 C CA . ARG A 1 248 ? -9.645 -10.011 20.298 1.00 92.94 248 ARG A CA 1
ATOM 1982 C C . ARG A 1 248 ? -9.784 -8.977 21.408 1.00 92.94 248 ARG A C 1
ATOM 1984 O O . ARG A 1 248 ? -10.571 -9.189 22.328 1.00 92.94 248 ARG A O 1
ATOM 1991 N N . THR A 1 249 ? -9.030 -7.883 21.343 1.00 91.00 249 THR A N 1
ATOM 1992 C CA . THR A 1 249 ? -9.035 -6.831 22.371 1.00 91.00 249 THR A CA 1
ATOM 1993 C C . THR A 1 249 ? -10.386 -6.135 22.441 1.00 91.00 249 THR A C 1
ATOM 1995 O O . THR A 1 249 ? -10.883 -5.897 23.537 1.00 91.00 249 THR A O 1
ATOM 1998 N N . PHE A 1 250 ? -11.012 -5.871 21.294 1.00 91.31 250 PHE A N 1
ATOM 1999 C CA . PHE A 1 250 ? -12.333 -5.245 21.228 1.00 91.31 250 PHE A CA 1
ATOM 2000 C C . PHE A 1 250 ? -13.471 -6.267 21.165 1.00 91.31 250 PHE A C 1
ATOM 2002 O O . PHE A 1 250 ? -14.603 -5.917 20.828 1.00 91.31 250 PHE A O 1
ATOM 2009 N N . ARG A 1 251 ? -13.224 -7.539 21.476 1.00 90.31 251 ARG A N 1
ATOM 2010 C CA . ARG A 1 251 ? -14.276 -8.556 21.519 1.00 90.31 251 ARG A CA 1
ATOM 2011 C C . ARG A 1 251 ? -15.156 -8.370 22.756 1.00 90.31 251 ARG A C 1
ATOM 2013 O O . ARG A 1 251 ? -14.678 -7.936 23.795 1.00 90.31 251 ARG A O 1
ATOM 2020 N N . GLY A 1 252 ? -16.435 -8.729 22.653 1.00 88.62 252 GLY A N 1
ATOM 2021 C CA . GLY A 1 252 ? -17.396 -8.622 23.759 1.00 88.62 252 GLY A CA 1
ATOM 2022 C C . GLY A 1 252 ? -18.216 -7.332 23.740 1.00 88.62 252 GLY A C 1
ATOM 2023 O O . GLY A 1 252 ? -18.190 -6.584 22.762 1.00 88.62 252 GLY A O 1
ATOM 2024 N N . ASP A 1 253 ? -18.988 -7.103 24.795 1.00 87.81 253 ASP A N 1
ATOM 2025 C CA . ASP A 1 253 ? -19.798 -5.899 24.978 1.00 87.81 253 ASP A CA 1
ATOM 2026 C C . ASP A 1 253 ? -19.011 -4.783 25.689 1.00 87.81 253 ASP A C 1
ATOM 2028 O O . ASP A 1 253 ? -17.848 -4.941 26.068 1.00 87.81 253 ASP A O 1
ATOM 2032 N N . VAL A 1 254 ? -19.641 -3.620 25.852 1.00 86.75 254 VAL A N 1
ATOM 2033 C CA . VAL A 1 254 ? -19.026 -2.458 26.511 1.00 86.75 254 VAL A CA 1
ATOM 2034 C C . VAL A 1 254 ? -18.631 -2.770 27.958 1.00 86.75 254 VAL A C 1
ATOM 2036 O O . VAL A 1 254 ? -17.546 -2.381 28.393 1.00 86.75 254 VAL A O 1
ATOM 2039 N N . CYS A 1 255 ? -19.471 -3.504 28.694 1.00 86.81 255 CYS A N 1
ATOM 2040 C CA . CYS A 1 255 ? -19.199 -3.901 30.074 1.00 86.81 255 CYS A CA 1
ATOM 2041 C C . CYS A 1 255 ? -17.919 -4.735 30.183 1.00 86.81 255 CYS A C 1
ATOM 2043 O O . CYS A 1 255 ? -17.055 -4.418 31.001 1.00 86.81 255 CYS A O 1
ATOM 2045 N N . TYR A 1 256 ? -17.761 -5.744 29.327 1.00 89.56 256 TYR A N 1
ATOM 2046 C CA . TYR A 1 256 ? -16.566 -6.580 29.271 1.00 89.56 256 TYR A CA 1
ATOM 2047 C C . TYR A 1 256 ? -15.297 -5.754 29.018 1.00 89.56 256 TYR A C 1
ATOM 2049 O O . TYR A 1 256 ? -14.290 -5.927 29.711 1.00 89.56 256 TYR A O 1
ATOM 2057 N N . LEU A 1 257 ? -15.350 -4.814 28.068 1.00 89.12 257 LEU A N 1
ATOM 2058 C CA . LEU A 1 257 ? -14.213 -3.946 27.755 1.00 89.12 257 LEU A CA 1
ATOM 2059 C C . LEU A 1 257 ? -13.839 -3.037 28.930 1.00 89.12 257 LEU A C 1
ATOM 2061 O O . LEU A 1 257 ? -12.659 -2.932 29.267 1.00 89.12 257 LEU A O 1
ATOM 2065 N N . LEU A 1 258 ? -14.829 -2.440 29.598 1.00 87.88 258 LEU A N 1
ATOM 2066 C CA . LEU A 1 258 ? -14.612 -1.605 30.782 1.00 87.88 258 LEU A CA 1
ATOM 2067 C C . LEU A 1 258 ? -13.993 -2.406 31.931 1.00 87.88 258 LEU A C 1
ATOM 2069 O O . LEU A 1 258 ? -13.018 -1.961 32.538 1.00 87.88 258 LEU A O 1
ATOM 2073 N N . THR A 1 259 ? -14.507 -3.606 32.214 1.00 90.81 259 THR A N 1
ATOM 2074 C CA . THR A 1 259 ? -13.943 -4.482 33.251 1.00 90.81 259 THR A CA 1
ATOM 2075 C C . THR A 1 259 ? -12.491 -4.843 32.945 1.00 90.81 259 THR A C 1
ATOM 2077 O O . THR A 1 259 ? -11.642 -4.769 33.835 1.00 90.81 259 THR A O 1
ATOM 2080 N N . ASN A 1 260 ? -12.173 -5.160 31.688 1.00 87.50 260 ASN A N 1
ATOM 2081 C CA . ASN A 1 260 ? -10.799 -5.427 31.265 1.00 87.50 260 ASN A CA 1
ATOM 2082 C C . ASN A 1 260 ? -9.889 -4.201 31.417 1.00 87.50 260 ASN A C 1
ATOM 2084 O O . ASN A 1 260 ? -8.763 -4.340 31.897 1.00 87.50 260 ASN A O 1
ATOM 2088 N N . GLN A 1 261 ? -10.352 -3.005 31.042 1.00 87.00 261 GLN A N 1
ATOM 2089 C CA . GLN A 1 261 ? -9.585 -1.765 31.206 1.00 87.00 261 GLN A CA 1
ATOM 2090 C C . GLN A 1 261 ? -9.290 -1.479 32.685 1.00 87.00 261 GLN A C 1
ATOM 2092 O O . GLN A 1 261 ? -8.137 -1.222 33.038 1.00 87.00 261 GLN A O 1
ATOM 2097 N N . ILE A 1 262 ? -10.293 -1.608 33.560 1.00 90.75 262 ILE A N 1
ATOM 2098 C CA . ILE A 1 262 ? -10.134 -1.440 35.012 1.00 90.75 262 ILE A CA 1
ATOM 2099 C C . ILE A 1 262 ? -9.158 -2.483 35.569 1.00 90.75 262 ILE A C 1
ATOM 2101 O O . ILE A 1 262 ? -8.230 -2.131 36.294 1.00 90.75 262 ILE A O 1
ATOM 2105 N N . SER A 1 263 ? -9.315 -3.755 35.196 1.00 90.94 263 SER A N 1
ATOM 2106 C CA . SER A 1 263 ? -8.428 -4.837 35.638 1.00 90.94 263 SER A CA 1
ATOM 2107 C C . SER A 1 263 ? -6.970 -4.581 35.237 1.00 90.94 263 SER A C 1
ATOM 2109 O O . SER A 1 263 ? -6.073 -4.665 36.078 1.00 90.94 263 SER A O 1
ATOM 2111 N N . ARG A 1 264 ? -6.721 -4.169 33.985 1.00 88.38 264 ARG A N 1
ATOM 2112 C CA . ARG A 1 264 ? -5.380 -3.793 33.505 1.00 88.38 264 ARG A CA 1
ATOM 2113 C C . ARG A 1 264 ? -4.807 -2.597 34.267 1.00 88.38 264 ARG A C 1
ATOM 2115 O O . ARG A 1 264 ? -3.615 -2.595 34.568 1.00 88.38 264 ARG A O 1
ATOM 2122 N N . ALA A 1 265 ? -5.622 -1.589 34.573 1.00 89.75 265 ALA A N 1
ATOM 2123 C CA . ALA A 1 265 ? -5.187 -0.421 35.337 1.00 89.75 265 ALA A CA 1
ATOM 2124 C C . ALA A 1 265 ? -4.784 -0.794 36.774 1.00 89.75 265 ALA A C 1
ATOM 2126 O O . ALA A 1 265 ? -3.724 -0.372 37.236 1.00 89.75 265 ALA A O 1
ATOM 2127 N N . LEU A 1 266 ? -5.572 -1.638 37.445 1.00 92.44 266 LEU A N 1
ATOM 2128 C CA . LEU A 1 266 ? -5.275 -2.127 38.795 1.00 92.44 266 LEU A CA 1
ATOM 2129 C C . LEU A 1 266 ? -3.999 -2.983 38.832 1.00 92.44 266 LEU A C 1
ATOM 2131 O O . LEU A 1 266 ? -3.149 -2.774 39.694 1.00 92.44 266 LEU A O 1
ATOM 2135 N N . LEU A 1 267 ? -3.813 -3.887 37.864 1.00 90.56 267 LEU A N 1
ATOM 2136 C CA . LEU A 1 267 ? -2.592 -4.698 37.751 1.00 90.56 267 LEU A CA 1
ATOM 2137 C C . LEU A 1 267 ? -1.340 -3.835 37.549 1.00 90.56 267 LEU A C 1
ATOM 2139 O O . LEU A 1 267 ? -0.302 -4.092 38.154 1.00 90.56 267 LEU A O 1
ATOM 2143 N N . LYS A 1 268 ? -1.429 -2.780 36.728 1.00 87.69 268 LYS A N 1
ATOM 2144 C CA . LYS A 1 268 ? -0.316 -1.835 36.545 1.00 87.69 268 LYS A CA 1
ATOM 2145 C C . LYS A 1 268 ? 0.051 -1.120 37.844 1.00 87.69 268 LYS A C 1
ATOM 2147 O O . LYS A 1 268 ? 1.232 -0.921 38.085 1.00 87.69 268 LYS A O 1
ATOM 2152 N N . GLN A 1 269 ? -0.926 -0.760 38.677 1.00 87.19 269 GLN A N 1
ATOM 2153 C CA . GLN A 1 269 ? -0.662 -0.129 39.975 1.00 87.19 269 GLN A CA 1
ATOM 2154 C C . GLN A 1 269 ? -0.008 -1.094 40.973 1.00 87.19 269 GLN A C 1
ATOM 2156 O O . GLN A 1 269 ? 0.852 -0.674 41.740 1.00 87.19 269 GLN A O 1
ATOM 2161 N N . GLN A 1 270 ? -0.359 -2.382 40.932 1.00 81.94 270 GLN A N 1
ATOM 2162 C CA . GLN A 1 270 ? 0.249 -3.397 41.799 1.00 81.94 270 GLN A CA 1
ATOM 2163 C C . GLN A 1 270 ? 1.717 -3.685 41.454 1.00 81.94 270 GLN A C 1
ATOM 2165 O O . GLN A 1 270 ? 2.509 -3.900 42.359 1.00 81.94 270 GLN A O 1
ATOM 2170 N N . ASN A 1 271 ? 2.101 -3.630 40.176 1.00 75.06 271 ASN A N 1
ATOM 2171 C CA . ASN A 1 271 ? 3.480 -3.898 39.738 1.00 75.06 271 ASN A CA 1
ATOM 2172 C C . ASN A 1 271 ? 4.467 -2.734 39.972 1.00 75.06 271 ASN A C 1
ATOM 2174 O O . ASN A 1 271 ? 5.649 -2.872 39.671 1.00 75.06 271 ASN A O 1
ATOM 2178 N N . VAL A 1 272 ? 3.990 -1.575 40.440 1.00 65.31 272 VAL A N 1
ATOM 2179 C CA . VAL A 1 272 ? 4.820 -0.387 40.739 1.00 65.31 272 VAL A CA 1
ATOM 2180 C C . VAL A 1 272 ? 5.224 -0.336 42.227 1.00 65.31 272 VAL A C 1
ATOM 2182 O O . VAL A 1 272 ? 5.956 0.565 42.631 1.00 65.31 272 VAL A O 1
ATOM 2185 N N . THR A 1 273 ? 4.780 -1.307 43.035 1.00 48.47 273 THR A N 1
ATOM 2186 C CA . THR A 1 273 ? 5.138 -1.455 44.460 1.00 48.47 273 THR A CA 1
ATOM 2187 C C . THR A 1 273 ? 6.130 -2.594 44.641 1.00 48.47 273 THR A C 1
ATOM 2189 O O . THR A 1 273 ? 7.065 -2.425 45.453 1.00 48.47 273 THR A O 1
#

Foldseek 3Di:
DDDDDDDDPPALDDQDDPDDWDWDWDDDVVVLKIKTKIKDWFADPPDDVRIDIDIDMDMDSDPVLCVVCVVVLVVLVVVLRLLLNVQLLVLVLVVLVLVLLQLVVQLVVLVVVLVVCVVPDPPDCDDPVNVVSVVVNVVSVSVNSNSVSVSVSSVPDDSVPPPPDPDDDDDPPPDPDDDDPDDDDDDDDDDDDDDDDDPPPPPDPDNDHDHDDPDDPDPVPDDTDDSCSSGNVVSVVVSVVSVVVSCVQSPDDPVVNVVVVVVVVVVVVVVVD

pLDDT: mean 77.22, std 22.86, range [27.08, 97.88]

InterPro domains:
  IPR037520 Folliculin/SMCR8, longin domain [PF11704] (21-118)
  IPR037521 Folliculin/SMCR8, tripartite DENN domain [PS51834] (1-273)

Radius of gyration: 27.3 Å; chains: 1; bounding box: 86×52×93 Å

Secondary structure (DSSP, 8-state):
----PPPPTT-SSPPP--PPPEEEEEEETTTTEEEEEEEEEEE-TTSGGGEEEEEEEEEES-HHHHHHTHHHHHHHHHHHHHHHHHHHHHHHHHHHHHHHHHHHHHHHHHHHHHHHHHHH--S-S--HHHHHHHHHHHHHHHHHHHHHHHHHHHHT---TTSSSSS------S---S-----------------------------PPP-----PPS--TT-PPPPTTTTS-HHHHHHHHHHHHHHHHHT-S-HHHHHHHHHHHHHHHHHTT-